Protein AF-A0A835SV64-F1 (afdb_monomer)

Nearest PDB structures (foldseek):
  4yae-assembly1_B  TM=8.494E-01  e=4.631E-11  Sphingobium sp. SYK-6
  6jhb-assembly1_B-2  TM=8.430E-01  e=1.443E-09  Microcystis aeruginosa FACHB-905 = DIANCHI905
  6jh7-assembly1_A-2  TM=8.145E-01  e=1.972E-09  Microcystis aeruginosa FACHB-905 = DIANCHI905
  6jh7-assembly1_B-2  TM=8.197E-01  e=3.462E-09  Microcystis aeruginosa FACHB-905 = DIANCHI905
  6jha-assembly1_B-2  TM=8.134E-01  e=9.414E-09  Microcystis aeruginosa FACHB-905 = DIANCHI905

Secondary structure (DSSP, 8-state):
-PPPPPPPP--PPP----------------HHHHHHHHTTS-HHHHHHTT-TTSSS-GGGGS-HHHHTTS----HHHHPPP-TT-EEEEETTTSHHHHHHHHHHHHTT-EEEEEESSHHHHHHHHHHHHHH-TT-EEEEEE--TT-HHHHHHHHHHHHHTT----EEEE-------SS--B-TTSSBHHHIIIIIHHHHHHHHHHHHHHHT-S-EEEE---GGGGGPPP-GGGGSSS---

Structure (mmCIF, N/CA/C/O backbone):
data_AF-A0A835SV64-F1
#
_entry.id   AF-A0A835SV64-F1
#
loop_
_atom_site.group_PDB
_atom_site.id
_atom_site.type_symbol
_atom_site.label_atom_id
_atom_site.label_alt_id
_atom_site.label_comp_id
_atom_site.label_asym_id
_atom_site.label_entity_id
_atom_site.label_seq_id
_atom_site.pdbx_PDB_ins_code
_atom_site.Cartn_x
_atom_site.Cartn_y
_atom_site.Cartn_z
_atom_site.occupancy
_atom_site.B_iso_or_equiv
_atom_site.auth_seq_id
_atom_site.auth_comp_id
_atom_site.auth_asym_id
_atom_site.auth_atom_id
_atom_site.pdbx_PDB_model_num
ATOM 1 N N . MET A 1 1 ? -18.916 -1.683 43.799 1.00 39.47 1 MET A N 1
ATOM 2 C CA . MET A 1 1 ? -18.301 -2.731 44.640 1.00 39.47 1 MET A CA 1
ATOM 3 C C . MET A 1 1 ? -18.174 -3.983 43.787 1.00 39.47 1 MET A C 1
ATOM 5 O O . MET A 1 1 ? -19.158 -4.682 43.604 1.00 39.47 1 MET A O 1
ATOM 9 N N . ALA A 1 2 ? -17.018 -4.177 43.150 1.00 32.06 2 ALA A N 1
ATOM 10 C CA . ALA A 1 2 ? -16.771 -5.312 42.264 1.00 32.06 2 ALA A CA 1
ATOM 11 C C . ALA A 1 2 ? -16.182 -6.465 43.088 1.00 32.06 2 ALA A C 1
ATOM 13 O O . ALA A 1 2 ? -15.122 -6.314 43.692 1.00 32.06 2 ALA A O 1
ATOM 14 N N . SER A 1 3 ? -16.914 -7.577 43.158 1.00 32.41 3 SER A N 1
ATOM 15 C CA . SER A 1 3 ? -16.498 -8.814 43.818 1.00 32.41 3 SER A CA 1
ATOM 16 C C . SER A 1 3 ? -15.629 -9.622 42.853 1.00 32.41 3 SER A C 1
ATOM 18 O O . SER A 1 3 ? -16.056 -9.934 41.743 1.00 32.41 3 SER A O 1
ATOM 20 N N . ALA A 1 4 ? -14.391 -9.900 43.262 1.00 34.12 4 ALA A N 1
ATOM 21 C CA . ALA A 1 4 ? -13.442 -10.725 42.531 1.00 34.12 4 ALA A CA 1
ATOM 22 C C . ALA A 1 4 ? -13.714 -12.207 42.829 1.00 34.12 4 ALA A C 1
ATOM 24 O O . ALA A 1 4 ? -13.643 -12.635 43.981 1.00 34.12 4 ALA A O 1
ATOM 25 N N . ALA A 1 5 ? -14.021 -12.984 41.791 1.00 36.28 5 ALA A N 1
ATOM 26 C CA . ALA A 1 5 ? -14.169 -14.430 41.883 1.00 36.28 5 ALA A CA 1
ATOM 27 C C . ALA A 1 5 ? -12.790 -15.112 41.916 1.00 36.28 5 ALA A C 1
ATOM 29 O O . ALA A 1 5 ? -11.929 -14.865 41.071 1.00 36.28 5 ALA A O 1
ATOM 30 N N . THR A 1 6 ? -12.593 -15.960 42.921 1.00 40.62 6 THR A N 1
ATOM 31 C CA . THR A 1 6 ? -11.409 -16.794 43.165 1.00 40.62 6 THR A CA 1
ATOM 32 C C . THR A 1 6 ? -11.348 -17.973 42.177 1.00 40.62 6 THR A C 1
ATOM 34 O O . THR A 1 6 ? -12.392 -18.565 41.900 1.00 40.62 6 THR A O 1
ATOM 37 N N . PRO A 1 7 ? -10.169 -18.375 41.663 1.00 35.72 7 PRO A N 1
ATOM 38 C CA . PRO A 1 7 ? -10.042 -19.592 40.859 1.00 35.72 7 PRO A CA 1
ATOM 39 C C . PRO A 1 7 ? -10.070 -20.862 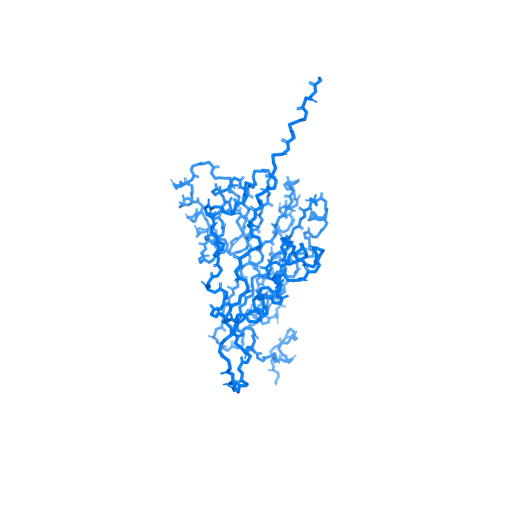41.741 1.00 35.72 7 PRO A C 1
ATOM 41 O O . PRO A 1 7 ? -9.519 -20.840 42.846 1.00 35.72 7 PRO A O 1
ATOM 44 N N . PRO A 1 8 ? -10.689 -21.973 41.291 1.00 36.53 8 PRO A N 1
ATOM 45 C CA . PRO A 1 8 ? -10.748 -23.211 42.060 1.00 36.53 8 PRO A CA 1
ATOM 46 C C . PRO A 1 8 ? -9.475 -24.067 41.951 1.00 36.53 8 PRO A C 1
ATOM 48 O O . PRO A 1 8 ? -8.603 -23.865 41.108 1.00 36.53 8 PRO A O 1
ATOM 51 N N . ALA A 1 9 ? -9.418 -25.020 42.881 1.00 37.56 9 ALA A N 1
ATOM 52 C CA . ALA A 1 9 ? -8.288 -25.810 43.338 1.00 37.56 9 ALA A CA 1
ATOM 53 C C . ALA A 1 9 ? -7.557 -26.665 42.285 1.00 37.56 9 ALA A C 1
ATOM 55 O O . ALA A 1 9 ? -8.137 -27.249 41.373 1.00 37.56 9 ALA A O 1
ATOM 56 N N . SER A 1 10 ? -6.255 -26.794 42.533 1.00 38.09 10 SER A N 1
ATOM 57 C CA . SER A 1 10 ? -5.296 -27.744 41.973 1.00 38.09 10 SER A CA 1
ATOM 58 C C . SER A 1 10 ? -5.829 -29.178 41.859 1.00 38.09 10 SER A C 1
ATOM 60 O O . SER A 1 10 ? -6.214 -29.789 42.858 1.00 38.09 10 SER A O 1
ATOM 62 N N . PHE A 1 11 ? -5.753 -29.744 40.653 1.00 29.31 11 PHE A N 1
ATOM 63 C CA . PHE A 1 11 ? -5.940 -31.172 40.406 1.00 29.31 11 PHE A CA 1
ATOM 64 C C . PHE A 1 11 ? -4.649 -31.920 40.784 1.00 29.31 11 PHE A C 1
ATOM 66 O O . PHE A 1 11 ? -3.646 -31.855 40.075 1.00 29.31 11 PHE A O 1
ATOM 73 N N . ASN A 1 12 ? -4.664 -32.584 41.942 1.00 36.31 12 ASN A N 1
ATOM 74 C CA . ASN A 1 12 ? -3.615 -33.497 42.402 1.00 36.31 12 ASN A CA 1
ATOM 75 C C . ASN A 1 12 ? -3.718 -34.829 41.645 1.00 36.31 12 ASN A C 1
ATOM 77 O O . ASN A 1 12 ? -4.754 -35.489 41.714 1.00 36.31 12 ASN A O 1
ATOM 81 N N . LEU A 1 13 ? -2.637 -35.264 40.992 1.00 31.47 13 LEU A N 1
ATOM 82 C CA . LEU A 1 13 ? -2.480 -36.654 40.553 1.00 31.47 13 LEU A CA 1
ATOM 83 C C . LEU A 1 13 ? -1.693 -37.442 41.619 1.00 31.47 13 LEU A C 1
ATOM 85 O O . LEU A 1 13 ? -0.704 -36.923 42.142 1.00 31.47 13 LEU A O 1
ATOM 89 N N . PRO A 1 14 ? -2.111 -38.672 41.967 1.00 31.11 14 PRO A N 1
ATOM 90 C CA . PRO A 1 14 ? -1.478 -39.460 43.017 1.00 31.11 14 PRO A CA 1
ATOM 91 C C . PRO A 1 14 ? -0.081 -39.942 42.605 1.00 31.11 14 PRO A C 1
ATOM 93 O O . PRO A 1 14 ? 0.120 -40.532 41.543 1.00 31.11 14 PRO A O 1
ATOM 96 N N . ALA A 1 15 ? 0.889 -39.715 43.490 1.00 39.19 15 ALA A N 1
ATOM 97 C CA . ALA A 1 15 ? 2.232 -40.264 43.404 1.00 39.19 15 ALA A CA 1
ATOM 98 C C . ALA A 1 15 ? 2.220 -41.747 43.797 1.00 39.19 15 ALA A C 1
ATOM 100 O O . ALA A 1 15 ? 2.472 -42.087 44.948 1.00 39.19 15 ALA A O 1
ATOM 101 N N . SER A 1 16 ? 1.920 -42.638 42.854 1.00 39.12 16 SER A N 1
ATOM 102 C CA . SER A 1 16 ? 2.149 -44.076 43.038 1.00 39.12 16 SER A CA 1
ATOM 103 C C . SER A 1 16 ? 2.054 -44.840 41.718 1.00 39.12 16 SER A C 1
ATOM 105 O O . SER A 1 16 ? 1.040 -45.470 41.437 1.00 39.12 16 SER A O 1
ATOM 107 N N . SER A 1 17 ? 3.120 -44.795 40.919 1.00 32.03 17 SER A N 1
ATOM 108 C CA . SER A 1 17 ? 3.517 -45.894 40.019 1.00 32.03 17 SER A CA 1
ATOM 109 C C . SER A 1 17 ? 4.845 -45.549 39.341 1.00 32.03 17 SER A C 1
ATOM 111 O O . SER A 1 17 ? 4.961 -45.505 38.120 1.00 32.03 17 SER A O 1
ATOM 113 N N . LEU A 1 18 ? 5.859 -45.262 40.159 1.00 37.44 18 LEU A N 1
ATOM 114 C CA . LEU A 1 18 ? 7.256 -45.422 39.770 1.00 37.44 18 LEU A CA 1
ATOM 115 C C . LEU A 1 18 ? 7.685 -46.788 40.289 1.00 37.44 18 LEU A C 1
ATOM 117 O O . LEU A 1 18 ? 7.963 -46.905 41.476 1.00 37.44 18 LEU A O 1
ATOM 121 N N . GLN A 1 19 ? 7.676 -47.798 39.422 1.00 36.59 19 GLN A N 1
ATOM 122 C CA . GLN A 1 19 ? 8.587 -48.949 39.450 1.00 36.59 19 GLN A CA 1
ATOM 123 C C . GLN A 1 19 ? 8.155 -49.954 38.381 1.00 36.59 19 GLN A C 1
ATOM 125 O O . GLN A 1 19 ? 7.237 -50.737 38.597 1.00 36.59 19 GLN A O 1
ATOM 130 N N . GLN A 1 20 ? 8.837 -49.919 37.237 1.00 31.20 20 GLN A N 1
ATOM 131 C CA . GLN A 1 20 ? 9.379 -51.102 36.563 1.00 31.20 20 GLN A CA 1
ATOM 132 C C . GLN A 1 20 ? 10.228 -50.634 35.376 1.00 31.20 20 GLN A C 1
ATOM 134 O O . GLN A 1 20 ? 9.729 -50.316 34.302 1.00 31.20 20 GLN A O 1
ATOM 139 N N . GLU A 1 21 ? 11.534 -50.556 35.616 1.00 37.44 21 GLU A N 1
ATOM 140 C CA . GLU A 1 21 ? 12.555 -50.594 34.568 1.00 37.44 21 GLU A CA 1
ATOM 141 C C . GLU A 1 21 ? 12.600 -52.009 33.970 1.00 37.44 21 GLU A C 1
ATOM 143 O O . GLU A 1 21 ? 12.536 -52.987 34.723 1.00 37.44 21 GLU A O 1
ATOM 148 N N . PRO A 1 22 ? 12.871 -52.135 32.663 1.00 32.75 22 PRO A N 1
ATOM 149 C CA . PRO A 1 22 ? 13.822 -53.142 32.240 1.00 32.75 22 PRO A CA 1
ATOM 150 C C . PRO A 1 22 ? 14.991 -52.489 31.499 1.00 32.75 22 PRO A C 1
ATOM 152 O O . PRO A 1 22 ? 14.865 -51.975 30.394 1.00 32.75 22 PRO A O 1
ATOM 155 N N . GLY A 1 23 ? 16.135 -52.553 32.175 1.00 29.70 23 GLY A N 1
ATOM 156 C CA . GLY A 1 23 ? 17.465 -52.838 31.648 1.00 29.70 23 GLY A CA 1
ATOM 157 C C . GLY A 1 23 ? 17.748 -52.618 30.161 1.00 29.70 23 GLY A C 1
ATOM 158 O O . GLY A 1 23 ? 17.338 -53.401 29.314 1.00 29.70 23 GLY A O 1
ATOM 159 N N . GLY A 1 24 ? 18.693 -51.708 29.923 1.00 30.17 24 GLY A N 1
ATOM 160 C CA . GLY A 1 24 ? 19.875 -52.041 29.130 1.00 30.17 24 GLY A CA 1
ATOM 161 C C . GLY A 1 24 ? 19.870 -51.607 27.665 1.00 30.17 24 GLY A C 1
ATOM 162 O O . GLY A 1 24 ? 19.378 -52.314 26.797 1.00 30.17 24 GLY A O 1
ATOM 163 N N . GLY A 1 25 ? 20.626 -50.541 27.388 1.00 30.03 25 GLY A N 1
ATOM 164 C CA . GLY A 1 25 ? 21.493 -50.510 26.209 1.00 30.03 25 GLY A CA 1
ATOM 165 C C . GLY A 1 25 ? 21.139 -49.515 25.101 1.00 30.03 25 GLY A C 1
ATOM 166 O O . GLY A 1 25 ? 20.140 -49.641 24.408 1.00 30.03 25 GLY A O 1
ATOM 167 N N . SER A 1 26 ? 22.111 -48.638 24.844 1.00 31.95 26 SER A N 1
ATOM 168 C CA . SER A 1 26 ? 22.353 -47.865 23.616 1.00 31.95 26 SER A CA 1
ATOM 169 C C . SER A 1 26 ? 21.570 -46.558 23.398 1.00 31.95 26 SER A C 1
ATOM 171 O O . SER A 1 26 ? 20.385 -46.515 23.096 1.00 31.95 26 SER A O 1
ATOM 173 N N . SER A 1 27 ? 22.321 -45.461 23.546 1.00 45.16 27 SER A N 1
ATOM 174 C CA . SER A 1 27 ? 22.325 -44.264 22.692 1.00 45.16 27 SER A CA 1
ATOM 175 C C . SER A 1 27 ? 21.134 -44.071 21.740 1.00 45.16 27 SER A C 1
ATOM 177 O O . SER A 1 27 ? 21.137 -44.563 20.613 1.00 45.16 27 SER A O 1
ATOM 179 N N . GLY A 1 28 ? 20.184 -43.231 22.145 1.00 32.03 28 GLY A N 1
ATOM 180 C CA . GLY A 1 28 ? 19.149 -42.702 21.264 1.00 32.03 28 GLY A CA 1
ATOM 181 C C . GLY A 1 28 ? 18.512 -41.469 21.886 1.00 32.03 28 GLY A C 1
ATOM 182 O O . GLY A 1 28 ? 17.530 -41.578 22.612 1.00 32.03 28 GLY A O 1
ATOM 183 N N . GLY A 1 29 ? 19.083 -40.289 21.629 1.00 37.12 29 GLY A N 1
ATOM 184 C CA . GLY A 1 29 ? 18.464 -39.002 21.948 1.00 37.12 29 GLY A CA 1
ATOM 185 C C . GLY A 1 29 ? 17.191 -38.816 21.121 1.00 37.12 29 GLY A C 1
ATOM 186 O O . GLY A 1 29 ? 17.215 -38.197 20.064 1.00 37.12 29 GLY A O 1
ATOM 187 N N . GLY A 1 30 ? 16.099 -39.432 21.568 1.00 37.06 30 GLY A N 1
ATOM 188 C CA . GLY A 1 30 ? 14.803 -39.403 20.905 1.00 37.06 30 GLY A CA 1
ATOM 189 C C . GLY A 1 30 ? 14.074 -38.077 21.115 1.00 37.06 30 GLY A C 1
ATOM 190 O O . GLY A 1 30 ? 14.201 -37.433 22.155 1.00 37.06 30 GLY A O 1
ATOM 191 N N . LEU A 1 31 ? 13.254 -37.711 20.129 1.00 48.56 31 LEU A N 1
ATOM 192 C CA . LEU A 1 31 ? 12.408 -36.509 20.047 1.00 48.56 31 LEU A CA 1
ATOM 193 C C . LEU A 1 31 ? 11.598 -36.193 21.324 1.00 48.56 31 LEU A C 1
ATOM 195 O O . LEU A 1 31 ? 11.330 -35.025 21.605 1.00 48.56 31 LEU A O 1
ATOM 199 N N . ALA A 1 32 ? 11.262 -37.205 22.129 1.00 43.34 32 ALA A N 1
ATOM 200 C CA . ALA A 1 32 ? 10.608 -37.031 23.426 1.00 43.34 32 ALA A CA 1
ATOM 201 C C . ALA A 1 32 ? 11.470 -36.237 24.428 1.00 43.34 32 ALA A C 1
ATOM 203 O O . ALA A 1 32 ? 10.938 -35.432 25.187 1.00 43.34 32 ALA A O 1
ATOM 204 N N . GLY A 1 33 ? 12.797 -36.398 24.389 1.00 41.19 33 GLY A N 1
ATOM 205 C CA . GLY A 1 33 ? 13.728 -35.669 25.252 1.00 41.19 33 GLY A CA 1
ATOM 206 C C . GLY A 1 33 ? 13.764 -34.171 24.950 1.00 41.19 33 GLY A C 1
ATOM 207 O O . GLY A 1 33 ? 13.747 -33.364 25.873 1.00 41.19 33 GLY A O 1
ATOM 208 N N . LEU A 1 34 ? 13.717 -33.790 23.669 1.00 50.34 34 LEU A N 1
ATOM 209 C CA . LEU A 1 34 ? 13.713 -32.385 23.240 1.00 50.34 34 LEU A CA 1
ATOM 210 C C . LEU A 1 34 ? 12.398 -31.672 23.581 1.00 50.34 34 LEU A C 1
ATOM 212 O O . LEU A 1 34 ? 12.422 -30.543 24.070 1.00 50.34 34 LEU A O 1
ATOM 216 N N . ALA A 1 35 ? 11.255 -32.339 23.391 1.00 46.66 35 ALA A N 1
ATOM 217 C CA . ALA A 1 35 ? 9.954 -31.804 23.797 1.00 46.66 35 ALA A CA 1
ATOM 218 C C . ALA A 1 35 ? 9.874 -31.603 25.323 1.00 46.66 35 ALA A C 1
ATOM 220 O O . ALA A 1 35 ? 9.374 -30.582 25.797 1.00 46.66 35 ALA A O 1
ATOM 221 N N . TYR A 1 36 ? 10.444 -32.535 26.094 1.00 47.78 36 TYR A N 1
ATOM 222 C CA . TYR A 1 36 ? 10.503 -32.454 27.554 1.00 47.78 36 TYR A CA 1
ATOM 223 C C . TYR A 1 36 ? 11.451 -31.349 28.053 1.00 47.78 36 TYR A C 1
ATOM 225 O O . TYR A 1 36 ? 11.188 -30.718 29.077 1.00 47.78 36 TYR A O 1
ATOM 233 N N . SER A 1 37 ? 12.531 -31.059 27.317 1.00 54.88 37 SER A N 1
ATOM 234 C CA . SER A 1 37 ? 13.449 -29.952 27.620 1.00 54.88 37 SER A CA 1
ATOM 235 C C . SER A 1 37 ? 12.823 -28.573 27.396 1.00 54.88 37 SER A C 1
ATOM 237 O O . SER A 1 37 ? 13.081 -27.662 28.180 1.00 54.88 37 SER A O 1
ATOM 239 N N . LEU A 1 38 ? 11.967 -28.414 26.380 1.00 51.72 38 LEU A N 1
ATOM 240 C CA . LEU A 1 38 ? 11.274 -27.146 26.107 1.00 51.72 38 LEU A CA 1
ATOM 241 C C . LEU A 1 38 ? 10.225 -26.807 27.178 1.00 51.72 38 LEU A C 1
ATOM 243 O O . LEU A 1 38 ? 10.075 -25.643 27.545 1.00 51.72 38 LEU A O 1
ATOM 247 N N . LEU A 1 39 ? 9.566 -27.821 27.748 1.00 55.59 39 LEU A N 1
ATOM 248 C CA . LEU A 1 39 ? 8.601 -27.677 28.850 1.00 55.59 39 LEU A CA 1
ATOM 249 C C . LEU A 1 39 ? 9.240 -27.294 30.199 1.00 55.59 39 LEU A C 1
ATOM 251 O O . LEU A 1 39 ? 8.526 -26.926 31.129 1.00 55.59 39 LEU A O 1
ATOM 255 N N . ARG A 1 40 ? 10.573 -27.370 30.323 1.00 49.59 40 ARG A N 1
ATOM 256 C CA . ARG A 1 40 ? 11.331 -26.994 31.532 1.00 49.59 40 ARG A CA 1
ATOM 257 C C . ARG A 1 40 ? 11.928 -25.587 31.488 1.00 49.59 40 ARG A C 1
ATOM 259 O O . ARG A 1 40 ? 12.644 -25.206 32.415 1.00 49.59 40 ARG A O 1
ATOM 266 N N . LEU A 1 41 ? 11.668 -24.816 30.434 1.00 56.41 41 LEU A N 1
ATOM 267 C CA . LEU A 1 41 ? 12.163 -23.448 30.362 1.00 56.41 41 LEU A CA 1
ATOM 268 C C . LEU A 1 41 ? 11.488 -22.572 31.439 1.00 56.41 41 LEU A C 1
ATOM 270 O O . LEU A 1 41 ? 10.284 -22.699 31.668 1.00 56.41 41 LEU A O 1
ATOM 274 N N . PRO A 1 42 ? 12.239 -21.671 32.100 1.00 55.75 42 PRO A N 1
ATOM 275 C CA . PRO A 1 42 ? 11.680 -20.695 33.029 1.00 55.75 42 PRO A CA 1
ATOM 276 C C . PRO A 1 42 ? 10.503 -19.939 32.400 1.00 55.75 42 PRO A C 1
ATOM 278 O O . PRO A 1 42 ? 10.567 -19.570 31.226 1.00 55.75 42 PRO A O 1
ATOM 281 N N . ALA A 1 43 ? 9.457 -19.653 33.181 1.00 49.78 43 ALA A N 1
ATOM 282 C CA . ALA A 1 43 ? 8.206 -19.062 32.687 1.00 49.78 43 ALA A CA 1
ATOM 283 C C . ALA A 1 43 ? 8.400 -17.779 31.844 1.00 49.78 43 ALA A C 1
ATOM 285 O O . ALA A 1 43 ? 7.661 -17.558 30.889 1.00 49.78 43 ALA A O 1
ATOM 286 N N . GLY A 1 44 ? 9.438 -16.979 32.123 1.00 44.72 44 GLY A N 1
ATOM 287 C CA . GLY A 1 44 ? 9.780 -15.788 31.333 1.00 44.72 44 GLY A CA 1
ATOM 288 C C . GLY A 1 44 ? 10.301 -16.076 29.915 1.00 44.72 44 GLY A C 1
ATOM 289 O O . GLY A 1 44 ? 10.085 -15.273 29.012 1.00 44.72 44 GLY A O 1
ATOM 290 N N . ILE A 1 45 ? 10.925 -17.237 29.683 1.00 51.34 45 ILE A N 1
ATOM 291 C CA . ILE A 1 45 ? 11.379 -17.674 28.351 1.00 51.34 45 ILE A CA 1
ATOM 292 C C . ILE A 1 45 ? 10.194 -18.235 27.553 1.00 51.34 45 ILE A C 1
ATOM 294 O O . ILE A 1 45 ? 10.042 -17.910 26.380 1.00 51.34 45 ILE A O 1
ATOM 298 N N . ALA A 1 46 ? 9.295 -18.987 28.198 1.00 48.34 46 ALA A N 1
ATOM 299 C CA . ALA A 1 46 ? 8.040 -19.442 27.590 1.00 48.34 46 ALA A CA 1
ATOM 300 C C . ALA A 1 46 ? 7.130 -18.271 27.164 1.00 48.34 46 ALA A C 1
ATOM 302 O O . ALA A 1 46 ? 6.474 -18.336 26.128 1.00 48.34 46 ALA A O 1
ATOM 303 N N . GLN A 1 47 ? 7.135 -17.169 27.918 1.00 41.88 47 GLN A N 1
ATOM 304 C CA . GLN A 1 47 ? 6.347 -15.976 27.602 1.00 41.88 47 GLN A CA 1
ATOM 305 C C . GLN A 1 47 ? 6.956 -15.143 26.458 1.00 41.88 47 GLN A C 1
ATOM 307 O O . GLN A 1 47 ? 6.222 -14.602 25.634 1.00 41.88 47 GLN A O 1
ATOM 312 N N . ALA A 1 48 ? 8.289 -15.101 26.337 1.00 42.94 48 ALA A N 1
ATOM 313 C CA . ALA A 1 48 ? 8.976 -14.514 25.181 1.00 42.94 48 ALA A CA 1
ATOM 314 C C . ALA A 1 48 ? 8.785 -15.344 23.895 1.00 42.94 48 ALA A C 1
ATOM 316 O O . ALA A 1 48 ? 8.730 -14.782 22.803 1.00 42.94 48 ALA A O 1
ATOM 317 N N . LEU A 1 49 ? 8.611 -16.665 24.027 1.00 46.88 49 LEU A N 1
ATOM 318 C CA . LEU A 1 49 ? 8.298 -17.585 22.925 1.00 46.88 49 LEU A CA 1
ATOM 319 C C . LEU A 1 49 ? 6.889 -17.393 22.337 1.00 46.88 49 LEU A C 1
ATOM 321 O O . LEU A 1 49 ? 6.644 -17.816 21.210 1.00 46.88 49 LEU A O 1
ATOM 325 N N . LEU A 1 50 ? 5.988 -16.744 23.078 1.00 47.50 50 LEU A N 1
ATOM 326 C CA . LEU A 1 50 ? 4.577 -16.548 22.728 1.00 47.50 50 LEU A CA 1
ATOM 327 C C . LEU A 1 50 ? 4.218 -15.073 22.456 1.00 47.50 50 LEU A C 1
ATOM 329 O O . LEU A 1 50 ? 3.048 -14.752 22.255 1.00 47.50 50 LEU A O 1
ATOM 333 N N . SER A 1 51 ? 5.199 -14.160 22.454 1.00 42.50 51 SER A N 1
ATOM 334 C CA . SER A 1 51 ? 4.941 -12.730 22.248 1.00 42.50 51 SER A CA 1
ATOM 335 C C . SER A 1 51 ? 4.679 -12.405 20.762 1.00 42.50 51 SER A C 1
ATOM 337 O O . SER A 1 51 ? 5.533 -12.709 19.925 1.00 42.50 51 SER A O 1
ATOM 339 N N . PRO A 1 52 ? 3.566 -11.735 20.389 1.00 44.72 52 PRO A N 1
ATOM 340 C CA . PRO A 1 52 ? 3.149 -11.517 18.989 1.00 44.72 52 PRO A CA 1
ATOM 341 C C . PRO A 1 52 ? 3.954 -10.455 18.206 1.00 44.72 52 PRO A C 1
ATOM 343 O O . PRO A 1 52 ? 3.446 -9.835 17.266 1.00 44.72 52 PRO A O 1
ATOM 346 N N . GLY A 1 53 ? 5.187 -10.163 18.620 1.00 42.47 53 GLY A N 1
ATOM 347 C CA . GLY A 1 53 ? 5.928 -8.980 18.179 1.00 42.47 53 GLY A CA 1
ATOM 348 C C . GLY A 1 53 ? 6.739 -9.129 16.891 1.00 42.47 53 GLY A C 1
ATOM 349 O O . GLY A 1 53 ? 7.065 -8.112 16.287 1.00 42.47 53 GLY A O 1
ATOM 350 N N . SER A 1 54 ? 7.070 -10.350 16.458 1.00 45.00 54 SER A N 1
ATOM 351 C CA . SER A 1 54 ? 8.110 -10.549 15.435 1.00 45.00 54 SER A CA 1
ATOM 352 C C . SER A 1 54 ? 7.770 -11.546 14.328 1.00 45.00 54 SER A C 1
ATOM 354 O O . SER A 1 54 ? 8.696 -12.111 13.771 1.00 45.00 54 SER A O 1
ATOM 356 N N . GLY A 1 55 ? 6.491 -11.778 14.005 1.00 46.06 55 GLY A N 1
ATOM 357 C CA . GLY A 1 55 ? 6.033 -12.463 12.774 1.00 46.06 55 GLY A CA 1
ATOM 358 C C . GLY A 1 55 ? 6.362 -13.961 12.623 1.00 46.06 55 GLY A C 1
ATOM 359 O O . GLY A 1 55 ? 5.509 -14.723 12.200 1.00 46.06 55 GLY A O 1
ATOM 360 N N . GLU A 1 56 ? 7.544 -14.396 13.040 1.00 53.59 56 GLU A N 1
ATOM 361 C CA . GLU A 1 56 ? 8.013 -15.765 13.211 1.00 53.59 56 GLU A CA 1
ATOM 362 C C . GLU A 1 56 ? 9.029 -15.737 14.363 1.00 53.59 56 GLU A C 1
ATOM 364 O O . GLU A 1 56 ? 10.211 -15.495 14.146 1.00 53.59 56 GLU A O 1
ATOM 369 N N . GLY A 1 57 ? 8.593 -15.895 15.616 1.00 56.31 57 GLY A N 1
ATOM 370 C CA . GLY A 1 57 ? 9.517 -15.991 16.756 1.00 56.31 57 GLY A CA 1
ATOM 371 C C . GLY A 1 57 ? 10.444 -17.219 16.663 1.00 56.31 57 GLY A C 1
ATOM 372 O O . GLY A 1 57 ? 10.815 -17.690 15.592 1.00 56.31 57 GLY A O 1
ATOM 373 N N . LEU A 1 58 ? 10.770 -17.849 17.792 1.00 54.44 58 LEU A N 1
ATOM 374 C CA . LEU A 1 58 ? 11.608 -19.063 17.802 1.00 54.44 58 LEU A CA 1
ATOM 375 C C . LEU A 1 58 ? 11.020 -20.248 16.988 1.00 54.44 58 LEU A C 1
ATOM 377 O O . LEU A 1 58 ? 11.727 -21.211 16.697 1.00 54.44 58 LEU A O 1
ATOM 381 N N . LEU A 1 59 ? 9.750 -20.168 16.565 1.00 58.72 59 LEU A N 1
ATOM 382 C CA . LEU A 1 59 ? 9.123 -21.076 15.594 1.00 58.72 59 LEU A CA 1
ATOM 383 C C . LEU A 1 59 ? 9.888 -21.129 14.263 1.00 58.72 59 LEU A C 1
ATOM 385 O O . LEU A 1 59 ? 9.962 -22.188 13.643 1.00 58.72 59 LEU A O 1
ATOM 389 N N . GLY A 1 60 ? 10.530 -20.020 13.882 1.00 55.97 60 GLY A N 1
ATOM 390 C CA . GLY A 1 60 ? 11.442 -19.905 12.745 1.00 55.97 60 GLY A CA 1
ATOM 391 C C . GLY A 1 60 ? 12.710 -20.767 12.848 1.00 55.97 60 GLY A C 1
ATOM 392 O O . GLY A 1 60 ? 13.421 -20.920 11.856 1.00 55.97 60 GLY A O 1
ATOM 393 N N . LEU A 1 61 ? 12.986 -21.377 14.006 1.00 65.00 61 LEU A N 1
ATOM 394 C CA . LEU A 1 61 ? 14.084 -22.335 14.200 1.00 65.00 61 LEU A CA 1
ATOM 395 C C . LEU A 1 61 ? 13.621 -23.796 14.145 1.00 65.00 61 LEU A C 1
ATOM 397 O O . LEU A 1 61 ? 14.449 -24.704 14.091 1.00 65.00 61 LEU A O 1
ATOM 401 N N . LEU A 1 62 ? 12.308 -24.049 14.142 1.00 72.75 62 LEU A N 1
ATOM 402 C CA . LEU A 1 62 ? 11.790 -25.408 14.054 1.00 72.75 62 LEU A CA 1
ATOM 403 C C . LEU A 1 62 ? 11.959 -25.955 12.630 1.00 72.75 62 LEU A C 1
ATOM 405 O O . LEU A 1 62 ? 11.718 -25.212 11.667 1.00 72.75 62 LEU A O 1
ATOM 409 N N . PRO A 1 63 ? 12.305 -27.248 12.475 1.00 77.00 63 PRO A N 1
ATOM 410 C CA . PRO A 1 63 ? 12.240 -27.930 11.188 1.00 77.00 63 PRO A CA 1
ATOM 411 C C . PRO A 1 63 ? 10.853 -27.766 10.554 1.00 77.00 63 PRO A C 1
ATOM 413 O O . PRO A 1 63 ? 9.843 -27.812 11.257 1.00 77.00 63 PRO A O 1
ATOM 416 N N . GLY A 1 64 ? 10.784 -27.597 9.229 1.00 62.25 64 GLY A N 1
ATOM 417 C CA . GLY A 1 64 ? 9.527 -27.288 8.528 1.00 62.25 64 GLY A CA 1
ATOM 418 C C . GLY A 1 64 ? 8.391 -28.281 8.803 1.00 62.25 64 GLY A C 1
ATOM 419 O O . GLY A 1 64 ? 7.243 -27.874 8.955 1.00 62.25 64 GLY A O 1
ATOM 420 N N . TRP A 1 65 ? 8.717 -29.565 8.977 1.00 72.81 65 TRP A N 1
ATOM 421 C CA . TRP A 1 65 ? 7.743 -30.599 9.337 1.00 72.81 65 TRP A CA 1
ATOM 422 C C . TRP A 1 65 ? 7.156 -30.412 10.746 1.00 72.81 65 TRP A C 1
ATOM 424 O O . TRP A 1 65 ? 5.998 -30.736 10.969 1.00 72.81 65 TRP A O 1
ATOM 434 N N . VAL A 1 66 ? 7.910 -29.840 11.692 1.00 67.38 66 VAL A N 1
ATOM 435 C CA . VAL A 1 66 ? 7.415 -29.529 13.045 1.00 67.38 66 VAL A CA 1
ATOM 436 C C . VAL A 1 66 ? 6.476 -28.325 13.006 1.00 67.38 66 VAL A C 1
ATOM 438 O O . VAL A 1 66 ? 5.462 -28.320 13.698 1.00 67.38 66 VAL A O 1
ATOM 441 N N . ARG A 1 67 ? 6.759 -27.320 12.165 1.00 66.38 67 ARG A N 1
ATOM 442 C CA . ARG A 1 67 ? 5.866 -26.158 12.001 1.00 66.38 67 ARG A CA 1
ATOM 443 C C . ARG A 1 67 ? 4.504 -26.552 11.441 1.00 66.38 67 ARG A C 1
ATOM 445 O O . ARG A 1 67 ? 3.504 -25.987 11.859 1.00 66.38 67 ARG A O 1
ATOM 452 N N . GLN A 1 68 ? 4.465 -27.538 10.545 1.00 64.50 68 GLN A N 1
ATOM 453 C CA . GLN A 1 68 ? 3.222 -28.067 9.971 1.00 64.50 68 GLN A CA 1
ATOM 454 C C . GLN A 1 68 ? 2.336 -28.800 10.991 1.00 64.50 68 GLN A C 1
ATOM 456 O O . GLN A 1 68 ? 1.150 -28.980 10.735 1.00 64.50 68 GLN A O 1
ATOM 461 N N . LEU A 1 69 ? 2.893 -29.219 12.131 1.00 70.06 69 LEU A N 1
ATOM 462 C CA . LEU A 1 69 ? 2.154 -29.880 13.211 1.00 70.06 69 LEU A CA 1
ATOM 463 C C . LEU A 1 69 ? 1.601 -28.894 14.251 1.00 70.06 69 LEU A C 1
ATOM 465 O O . LEU A 1 69 ? 0.795 -29.288 15.094 1.00 70.06 69 LEU A O 1
ATOM 469 N N . LEU A 1 70 ? 2.032 -27.630 14.223 1.00 71.62 70 LEU A N 1
ATOM 470 C CA . LEU A 1 70 ? 1.477 -26.597 15.092 1.00 71.62 70 LEU A CA 1
ATOM 471 C C . LEU A 1 70 ? 0.114 -26.146 14.552 1.00 71.62 70 LEU A C 1
ATOM 473 O O . LEU A 1 70 ? -0.073 -26.130 13.334 1.00 71.62 70 LEU A O 1
ATOM 477 N N . PRO A 1 71 ? -0.834 -25.747 15.423 1.00 69.62 71 PRO A N 1
ATOM 478 C CA . PRO A 1 71 ? -2.060 -25.109 14.969 1.00 69.62 71 PRO A CA 1
ATOM 479 C C . PRO A 1 71 ? -1.670 -23.886 14.140 1.00 69.62 71 PRO A C 1
ATOM 481 O O . PRO A 1 71 ? -1.094 -22.933 14.666 1.00 69.62 71 PRO A O 1
ATOM 484 N N . GLY A 1 72 ? -1.916 -23.951 12.832 1.00 72.12 72 GLY A N 1
ATOM 485 C CA . GLY A 1 72 ? -1.632 -22.845 11.933 1.00 72.12 72 GLY A CA 1
ATOM 486 C C . GLY A 1 72 ? -2.440 -21.611 12.321 1.00 72.12 72 GLY A C 1
ATOM 487 O O . GLY A 1 72 ? -3.479 -21.711 12.985 1.00 72.12 72 GLY A O 1
ATOM 488 N N . TRP A 1 73 ? -1.950 -20.453 11.887 1.00 81.50 73 TRP A N 1
ATOM 489 C CA . TRP A 1 73 ? -2.741 -19.233 11.924 1.00 81.50 73 TRP A CA 1
ATOM 490 C C . TRP A 1 73 ? -3.932 -19.387 10.977 1.00 81.50 73 TRP A C 1
ATOM 492 O O . TRP A 1 73 ? -3.754 -19.682 9.793 1.00 81.50 73 TRP A O 1
ATOM 502 N N . ASP A 1 74 ? -5.132 -19.212 11.515 1.00 81.81 74 ASP A N 1
ATOM 503 C CA . ASP A 1 74 ? -6.383 -19.252 10.771 1.00 81.81 74 ASP A CA 1
ATOM 504 C C . ASP A 1 74 ? -6.952 -17.827 10.690 1.00 81.81 74 ASP A C 1
ATOM 506 O O . ASP A 1 74 ? -7.288 -17.254 11.730 1.00 81.81 74 ASP A O 1
ATOM 510 N N . PRO A 1 75 ? -7.087 -17.234 9.490 1.00 82.38 75 PRO A N 1
ATOM 511 C CA . PRO A 1 75 ? -7.605 -15.878 9.335 1.00 82.38 75 PRO A CA 1
ATOM 512 C C . PRO A 1 75 ? -9.010 -15.683 9.916 1.00 82.38 75 PRO A C 1
ATOM 514 O O . PRO A 1 75 ? -9.349 -14.563 10.288 1.00 82.38 75 PRO A O 1
ATOM 517 N N . ASP A 1 76 ? -9.823 -16.736 10.003 1.00 82.81 76 ASP A N 1
ATOM 518 C CA . ASP A 1 76 ? -11.198 -16.638 10.495 1.00 82.81 76 ASP A CA 1
ATOM 519 C C . ASP A 1 76 ? -11.281 -16.742 12.024 1.00 82.81 76 ASP A C 1
ATOM 521 O O . ASP A 1 76 ? -12.248 -16.265 12.621 1.00 82.81 76 ASP A O 1
ATOM 525 N N . ARG A 1 77 ? -10.261 -17.327 12.662 1.00 84.81 77 ARG A N 1
ATOM 526 C CA . ARG A 1 77 ? -10.166 -17.475 14.122 1.00 84.81 77 ARG A CA 1
ATOM 527 C C . ARG A 1 77 ? -9.265 -16.424 14.766 1.00 84.81 77 ARG A C 1
ATOM 529 O O . ARG A 1 77 ? -9.572 -15.937 15.850 1.00 84.81 77 ARG A O 1
ATOM 536 N N . ASP A 1 78 ? -8.142 -16.118 14.124 1.00 86.12 78 ASP A N 1
ATOM 537 C CA . ASP A 1 78 ? -6.997 -15.452 14.749 1.00 86.12 78 ASP A CA 1
ATOM 538 C C . ASP A 1 78 ? -6.813 -13.997 14.289 1.00 86.12 78 ASP A C 1
ATOM 540 O O . ASP A 1 78 ? -6.022 -13.263 14.888 1.00 86.12 78 ASP A O 1
ATOM 544 N N . MET A 1 79 ? -7.502 -13.556 13.228 1.00 88.75 79 MET A N 1
ATOM 545 C CA . MET A 1 79 ? -7.442 -12.159 12.791 1.00 88.75 79 MET A CA 1
ATOM 546 C C . MET A 1 79 ? -8.250 -11.273 13.757 1.00 88.75 79 MET A C 1
ATOM 548 O O . MET A 1 79 ? -9.440 -11.516 13.954 1.00 88.75 79 MET A O 1
ATOM 552 N N . PRO A 1 80 ? -7.643 -10.240 14.371 1.00 91.25 80 PRO A N 1
ATOM 553 C CA . PRO A 1 80 ? -8.368 -9.337 15.254 1.00 91.25 80 PRO A CA 1
ATOM 554 C C . PRO A 1 80 ? -9.273 -8.385 14.466 1.00 91.25 80 PRO A C 1
ATOM 556 O O . PRO A 1 80 ? -9.031 -8.097 13.292 1.00 91.25 80 PRO A O 1
ATOM 559 N N . ASP A 1 81 ? -10.264 -7.818 15.156 1.00 94.81 81 ASP A N 1
ATOM 560 C CA . ASP A 1 81 ? -11.033 -6.691 14.632 1.00 94.81 81 ASP A CA 1
ATOM 561 C C . ASP A 1 81 ? -10.116 -5.479 14.399 1.00 94.81 81 ASP A C 1
ATOM 563 O O . ASP A 1 81 ? -9.350 -5.062 15.273 1.00 94.81 81 ASP A O 1
ATOM 567 N N . MET A 1 82 ? -10.201 -4.912 13.200 1.00 96.31 82 MET A N 1
ATOM 568 C CA . MET A 1 82 ? -9.398 -3.786 12.731 1.00 96.31 82 MET A CA 1
ATOM 569 C C . MET A 1 82 ? -10.233 -2.507 12.612 1.00 96.31 82 MET A C 1
ATOM 571 O O . MET A 1 82 ? -9.811 -1.555 11.949 1.00 96.31 82 MET A O 1
ATOM 575 N N . PHE A 1 83 ? -11.402 -2.445 13.256 1.00 96.75 83 PHE A N 1
ATOM 576 C CA . PHE A 1 83 ? -12.212 -1.234 13.299 1.00 96.75 83 PHE A CA 1
ATOM 577 C C . PHE A 1 83 ? -11.391 -0.009 13.736 1.00 96.75 83 PHE A C 1
ATOM 579 O O . PHE A 1 83 ? -10.614 -0.033 14.692 1.00 96.75 83 PHE A O 1
ATOM 586 N N . GLY A 1 84 ? -11.545 1.090 12.993 1.00 96.62 84 GLY A N 1
ATOM 587 C CA . GLY A 1 84 ? -10.801 2.332 13.223 1.00 96.62 84 GLY A CA 1
ATOM 588 C C . GLY A 1 84 ? -9.337 2.296 12.766 1.00 96.62 84 GLY A C 1
ATOM 589 O O . GLY A 1 84 ? -8.661 3.324 12.829 1.00 96.62 84 GLY A O 1
ATOM 590 N N . LYS A 1 85 ? -8.834 1.158 12.268 1.00 98.25 85 LYS A N 1
ATOM 591 C CA . LYS A 1 85 ? -7.510 1.073 11.646 1.00 98.25 85 LYS A CA 1
ATOM 592 C C . LYS A 1 85 ? -7.590 1.430 10.168 1.00 98.25 85 LYS A C 1
ATOM 594 O O . LYS A 1 85 ? -8.494 1.018 9.448 1.00 98.25 85 LYS A O 1
ATOM 599 N N . VAL A 1 86 ? -6.590 2.188 9.736 1.00 98.75 86 VAL A N 1
ATOM 600 C CA . VAL A 1 86 ? -6.380 2.594 8.345 1.00 98.75 86 VAL A CA 1
ATOM 601 C C . VAL A 1 86 ? -5.130 1.884 7.859 1.00 98.75 86 VAL A C 1
ATOM 603 O O . VAL A 1 86 ? -4.059 2.041 8.457 1.00 98.75 86 VAL A O 1
ATOM 606 N N . VAL A 1 87 ? -5.289 1.080 6.813 1.00 98.75 87 VAL A N 1
ATOM 607 C CA . VAL A 1 87 ? -4.243 0.214 6.271 1.00 98.75 87 VAL A CA 1
ATOM 608 C C . VAL A 1 87 ? -4.037 0.537 4.802 1.00 98.75 87 VAL A C 1
ATOM 610 O O . VAL A 1 87 ? -4.969 0.425 4.014 1.00 98.75 87 VAL A O 1
ATOM 613 N N . MET A 1 88 ? -2.825 0.926 4.422 1.00 98.81 88 MET A N 1
ATOM 614 C CA . MET A 1 88 ? -2.455 1.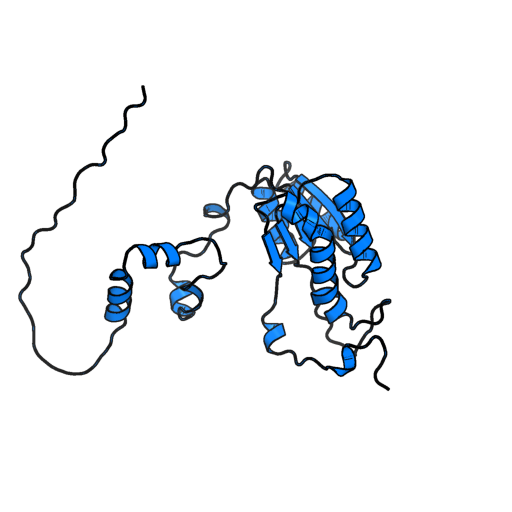140 3.026 1.00 98.81 88 MET A CA 1
ATOM 615 C C . MET A 1 88 ? -1.811 -0.123 2.465 1.00 98.81 88 MET A C 1
ATOM 617 O O . MET A 1 88 ? -0.867 -0.644 3.054 1.00 98.81 88 MET A O 1
ATOM 621 N N . VAL A 1 89 ? -2.305 -0.603 1.324 1.00 98.69 89 VAL A N 1
ATOM 622 C CA . VAL A 1 89 ? -1.791 -1.800 0.646 1.00 98.69 89 VAL A CA 1
ATOM 623 C C . VAL A 1 89 ? -1.389 -1.432 -0.775 1.00 98.69 89 VAL A C 1
ATOM 625 O O . VAL A 1 89 ? -2.227 -0.978 -1.555 1.00 98.69 89 VAL A O 1
ATOM 628 N N . THR A 1 90 ? -0.121 -1.638 -1.133 1.00 97.88 90 THR A N 1
ATOM 629 C CA . THR A 1 90 ? 0.343 -1.471 -2.517 1.00 97.88 90 THR A CA 1
ATOM 630 C C . THR A 1 90 ? 0.123 -2.742 -3.333 1.00 97.88 90 THR A C 1
ATOM 632 O O . THR A 1 90 ? 0.229 -3.855 -2.822 1.00 97.88 90 THR A O 1
ATOM 635 N N . GLY A 1 91 ? -0.244 -2.604 -4.611 1.00 95.38 91 GLY A N 1
ATOM 636 C CA . GLY A 1 91 ? -0.575 -3.758 -5.458 1.00 95.38 91 GLY A CA 1
ATOM 637 C C . GLY A 1 91 ? -1.873 -4.447 -5.020 1.00 95.38 91 GLY A C 1
ATOM 638 O O . GLY A 1 91 ? -2.007 -5.662 -5.130 1.00 95.38 91 GLY A O 1
ATOM 639 N N . ALA A 1 92 ? -2.823 -3.673 -4.488 1.00 96.44 92 ALA A N 1
ATOM 640 C CA . ALA A 1 92 ? -4.030 -4.169 -3.824 1.00 96.44 92 ALA A CA 1
ATOM 641 C C . ALA A 1 92 ? -5.086 -4.797 -4.757 1.00 96.44 92 ALA A C 1
ATOM 643 O O . ALA A 1 92 ? -6.100 -5.306 -4.288 1.00 96.44 92 ALA A O 1
ATOM 644 N N . ASN A 1 93 ? -4.893 -4.750 -6.075 1.00 93.50 93 ASN A N 1
ATOM 645 C CA . ASN A 1 93 ? -5.888 -5.178 -7.063 1.00 93.50 93 ASN A CA 1
ATOM 646 C C . ASN A 1 93 ? -5.742 -6.631 -7.536 1.00 93.50 93 ASN A C 1
ATOM 648 O O . ASN A 1 93 ? -6.590 -7.100 -8.290 1.00 93.50 93 ASN A O 1
ATOM 652 N N . SER A 1 94 ? -4.677 -7.345 -7.161 1.00 91.12 94 SER A N 1
ATOM 653 C CA . SER A 1 94 ? -4.464 -8.728 -7.608 1.00 91.12 94 SER A CA 1
ATOM 654 C C . SER A 1 94 ? -3.629 -9.553 -6.627 1.00 91.12 94 SER A C 1
ATOM 656 O O . SER A 1 94 ? -3.039 -9.015 -5.688 1.00 91.12 94 SER A O 1
ATOM 658 N N . GLY A 1 95 ? -3.600 -10.873 -6.839 1.00 92.56 95 GLY A N 1
ATOM 659 C CA . GLY A 1 95 ? -2.738 -11.803 -6.106 1.00 92.56 95 GLY A CA 1
ATOM 660 C C . GLY A 1 95 ? -2.867 -11.691 -4.585 1.00 92.56 95 GLY A C 1
ATOM 661 O O . GLY A 1 95 ? -3.973 -11.620 -4.044 1.00 92.56 95 GLY A O 1
ATOM 662 N N . ILE A 1 96 ? -1.717 -11.663 -3.906 1.00 92.88 96 ILE A N 1
ATOM 663 C CA . ILE A 1 96 ? -1.626 -11.555 -2.443 1.00 92.88 96 ILE A CA 1
ATOM 664 C C . ILE A 1 96 ? -2.245 -10.237 -1.960 1.00 92.88 96 ILE A C 1
ATOM 666 O O . ILE A 1 96 ? -3.050 -10.250 -1.032 1.00 92.88 96 ILE A O 1
ATOM 670 N N . GLY A 1 97 ? -1.959 -9.117 -2.630 1.00 94.88 97 GLY A N 1
ATOM 671 C CA . GLY A 1 97 ? -2.477 -7.798 -2.252 1.00 94.88 97 GLY A CA 1
ATOM 672 C C . GLY A 1 97 ? -4.004 -7.717 -2.258 1.00 94.88 97 GLY A C 1
ATOM 673 O O . GLY A 1 97 ? -4.591 -7.123 -1.351 1.00 94.88 97 GLY A O 1
ATOM 674 N N . PHE A 1 98 ? -4.659 -8.364 -3.226 1.00 97.12 98 PHE A N 1
ATOM 675 C CA . PHE A 1 98 ? -6.121 -8.462 -3.269 1.00 97.12 98 PHE A CA 1
ATOM 676 C C . PHE A 1 98 ? -6.683 -9.255 -2.087 1.00 97.12 98 PHE A C 1
ATOM 678 O O . PHE A 1 98 ? -7.604 -8.791 -1.416 1.00 97.12 98 PHE A O 1
ATOM 685 N N . GLN A 1 99 ? -6.114 -10.428 -1.796 1.00 96.50 99 GLN A N 1
ATOM 686 C CA . GLN A 1 99 ? -6.586 -11.260 -0.685 1.00 96.50 99 GLN A CA 1
ATOM 687 C C . GLN A 1 99 ? -6.342 -10.592 0.672 1.00 96.50 99 GLN A C 1
ATOM 689 O O . GLN A 1 99 ? -7.227 -10.603 1.525 1.00 96.50 99 GLN A O 1
ATOM 694 N N . VAL A 1 100 ? -5.194 -9.930 0.842 1.00 96.19 100 VAL A N 1
ATOM 695 C CA . VAL A 1 100 ? -4.889 -9.115 2.028 1.00 96.19 100 VAL A CA 1
ATOM 696 C C . VAL A 1 100 ? -5.908 -7.986 2.182 1.00 96.19 100 VAL A C 1
ATOM 698 O O . VAL A 1 100 ? -6.474 -7.818 3.259 1.00 96.19 100 VAL A O 1
ATOM 701 N N . THR A 1 101 ? -6.209 -7.256 1.104 1.00 97.94 101 THR A N 1
ATOM 702 C CA . THR A 1 101 ? -7.223 -6.187 1.106 1.00 97.94 101 THR A CA 1
ATOM 703 C C . THR A 1 101 ? -8.591 -6.725 1.519 1.00 97.94 101 THR A C 1
ATOM 705 O O . THR A 1 101 ? -9.235 -6.158 2.402 1.00 97.94 101 THR A O 1
ATOM 708 N N . ARG A 1 102 ? -9.026 -7.842 0.925 1.00 97.50 102 ARG A N 1
ATOM 709 C CA . ARG A 1 102 ? -10.312 -8.481 1.231 1.00 97.50 102 ARG A CA 1
ATOM 710 C C . ARG A 1 102 ? -10.390 -8.932 2.689 1.00 97.50 102 ARG A C 1
ATOM 712 O O . ARG A 1 102 ? -11.400 -8.683 3.340 1.00 97.50 102 ARG A O 1
ATOM 719 N N . LEU A 1 103 ? -9.333 -9.553 3.215 1.00 96.62 103 LEU A N 1
ATOM 720 C CA . LEU A 1 103 ? -9.297 -10.020 4.600 1.00 96.62 103 LEU A CA 1
ATOM 721 C C . LEU A 1 103 ? -9.301 -8.859 5.604 1.00 96.62 103 LEU A C 1
ATOM 723 O O . LEU A 1 103 ? -10.034 -8.906 6.589 1.00 96.62 103 LEU A O 1
ATOM 727 N N . LEU A 1 104 ? -8.533 -7.799 5.346 1.00 97.69 104 LEU A N 1
ATOM 728 C CA . LEU A 1 104 ? -8.531 -6.592 6.177 1.00 97.69 104 LEU A CA 1
ATOM 729 C C . LEU A 1 104 ? -9.905 -5.910 6.178 1.00 97.69 104 LEU A C 1
ATOM 731 O O . LEU A 1 104 ? -10.408 -5.540 7.237 1.00 97.69 104 LEU A O 1
ATOM 735 N N . ALA A 1 105 ? -10.533 -5.793 5.006 1.00 97.88 105 ALA A N 1
ATOM 736 C CA . ALA A 1 105 ? -11.865 -5.216 4.869 1.00 97.88 105 ALA A CA 1
ATOM 737 C C . ALA A 1 105 ? -12.943 -6.056 5.575 1.00 97.88 105 ALA A C 1
ATOM 739 O O . ALA A 1 105 ? -13.817 -5.490 6.230 1.00 97.88 105 ALA A O 1
ATOM 740 N N . ARG A 1 106 ? -12.859 -7.395 5.498 1.00 97.06 106 ARG A N 1
ATOM 741 C CA . ARG A 1 106 ? -13.736 -8.325 6.241 1.00 97.06 106 ARG A CA 1
ATOM 742 C C . ARG A 1 106 ? -13.643 -8.105 7.753 1.00 97.06 106 ARG A C 1
ATOM 744 O O . ARG A 1 106 ? -14.638 -8.276 8.445 1.00 97.06 106 ARG A O 1
ATOM 751 N N . ASN A 1 107 ? -12.477 -7.687 8.240 1.00 96.88 107 ASN A N 1
ATOM 752 C CA . ASN A 1 107 ? -12.210 -7.391 9.647 1.00 96.88 107 ASN A CA 1
ATOM 753 C C . ASN A 1 107 ? -12.322 -5.887 9.970 1.00 96.88 107 ASN A C 1
ATOM 755 O O . ASN A 1 107 ? -11.627 -5.390 10.844 1.00 96.88 107 ASN A O 1
ATOM 759 N N . ASN A 1 108 ? -13.187 -5.145 9.269 1.00 97.69 108 ASN A N 1
ATOM 760 C CA . ASN A 1 108 ? -13.543 -3.741 9.541 1.00 97.69 108 ASN A CA 1
ATOM 761 C C . ASN A 1 108 ? -12.424 -2.691 9.395 1.00 97.69 108 ASN A C 1
ATOM 763 O O . ASN A 1 108 ? -12.621 -1.534 9.785 1.00 97.69 108 ASN A O 1
ATOM 767 N N . ALA A 1 109 ? -11.277 -3.038 8.804 1.00 98.31 109 ALA A N 1
ATOM 768 C CA . ALA A 1 109 ? -10.269 -2.039 8.466 1.00 98.31 109 ALA A CA 1
ATOM 769 C C . ALA A 1 109 ? -10.786 -1.090 7.374 1.00 98.31 109 ALA A C 1
ATOM 771 O O . ALA A 1 109 ? -11.482 -1.498 6.440 1.00 98.31 109 ALA A O 1
ATOM 772 N N . HIS A 1 110 ?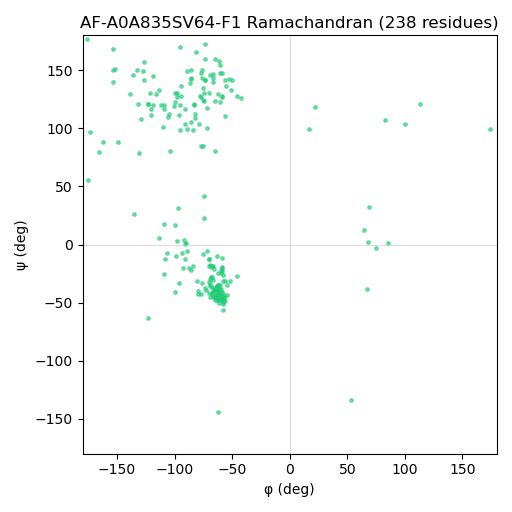 -10.367 0.173 7.433 1.00 98.69 110 HIS A N 1
ATOM 773 C CA . HIS A 1 110 ? -10.385 1.041 6.260 1.00 98.69 110 HIS A CA 1
ATOM 774 C C . HIS A 1 110 ? -9.132 0.758 5.437 1.00 98.69 110 HIS A C 1
ATOM 776 O O . HIS A 1 110 ? -8.017 1.044 5.876 1.00 98.69 110 HIS A O 1
ATOM 782 N N . VAL A 1 111 ? -9.310 0.186 4.249 1.00 98.75 111 VAL A N 1
ATOM 783 C CA . VAL A 1 111 ? -8.193 -0.158 3.370 1.00 98.75 111 VAL A CA 1
ATOM 784 C C . VAL A 1 111 ? -8.012 0.900 2.284 1.00 98.75 111 VAL A C 1
ATOM 786 O O . VAL A 1 111 ? -8.923 1.179 1.504 1.00 98.75 111 VAL A O 1
ATOM 789 N N . VAL A 1 112 ? -6.817 1.481 2.223 1.00 98.81 112 VAL A N 1
ATOM 790 C CA . VAL A 1 112 ? -6.358 2.340 1.132 1.00 98.81 112 VAL A CA 1
ATOM 791 C C . VAL A 1 112 ? -5.652 1.455 0.110 1.00 98.81 112 VAL A C 1
ATOM 793 O O . VAL A 1 112 ? -4.530 0.993 0.320 1.00 98.81 112 VAL A O 1
ATOM 796 N N . MET A 1 113 ? -6.345 1.181 -0.986 1.00 98.56 113 MET A N 1
ATOM 797 C CA . MET A 1 113 ? -5.887 0.366 -2.100 1.00 98.56 113 MET A CA 1
ATOM 798 C C . MET A 1 113 ? -5.022 1.218 -3.025 1.00 98.56 113 MET A C 1
ATOM 800 O O . MET A 1 113 ? -5.539 2.073 -3.741 1.00 98.56 113 MET A O 1
ATOM 804 N N . VAL A 1 114 ? -3.713 0.973 -3.034 1.00 98.38 114 VAL A N 1
ATOM 805 C CA . VAL A 1 114 ? -2.791 1.619 -3.971 1.00 98.38 114 VAL A CA 1
ATOM 806 C C . VAL A 1 114 ? -2.590 0.710 -5.177 1.00 98.38 114 VAL A C 1
ATOM 808 O O . VAL A 1 114 ? -2.139 -0.435 -5.049 1.00 98.38 114 VAL A O 1
ATOM 811 N N . VAL A 1 115 ? -2.935 1.218 -6.358 1.00 97.12 115 VAL A N 1
ATOM 812 C CA . VAL A 1 115 ? -2.915 0.464 -7.619 1.00 97.12 115 VAL A CA 1
ATOM 813 C C . VAL A 1 115 ? -2.233 1.263 -8.724 1.00 97.12 115 VAL A C 1
ATOM 815 O O . VAL A 1 115 ? -2.304 2.487 -8.750 1.00 97.12 115 VAL A O 1
ATOM 818 N N . ARG A 1 116 ? -1.607 0.574 -9.681 1.00 94.50 116 ARG A N 1
ATOM 819 C CA . ARG A 1 116 ? -1.047 1.231 -10.875 1.00 94.50 116 ARG A CA 1
ATOM 820 C C . ARG A 1 116 ? -2.119 1.536 -11.925 1.00 94.50 116 ARG A C 1
ATOM 822 O O . ARG A 1 116 ? -2.130 2.601 -12.533 1.00 94.50 116 ARG A O 1
ATOM 829 N N . ASP A 1 117 ? -3.007 0.569 -12.127 1.00 95.69 117 ASP A N 1
ATOM 830 C CA . ASP A 1 117 ? -4.098 0.587 -13.101 1.00 95.69 117 ASP A CA 1
ATOM 831 C C . ASP A 1 117 ? -5.412 0.817 -12.347 1.00 95.69 117 ASP A C 1
ATOM 833 O O . ASP A 1 117 ? -5.851 -0.038 -11.568 1.00 95.69 117 ASP A O 1
ATOM 837 N N . GLU A 1 118 ? -5.983 2.006 -12.527 1.00 95.38 118 GLU A N 1
ATOM 838 C CA . GLU A 1 118 ? -7.150 2.459 -11.775 1.00 95.38 118 GLU A CA 1
ATOM 839 C C . GLU A 1 118 ? -8.408 1.645 -12.115 1.00 95.38 118 GLU A C 1
ATOM 841 O O . GLU A 1 118 ? -9.177 1.317 -11.214 1.00 95.38 118 GLU A O 1
ATOM 846 N N . ASP A 1 119 ? -8.587 1.229 -13.375 1.00 97.44 119 ASP A N 1
ATOM 847 C CA . ASP A 1 119 ? -9.728 0.410 -13.804 1.00 97.44 119 ASP A CA 1
ATOM 848 C C . ASP A 1 119 ? -9.710 -0.963 -13.135 1.00 97.44 119 ASP A C 1
ATOM 850 O O . ASP A 1 119 ? -10.714 -1.415 -12.575 1.00 97.44 119 ASP A O 1
ATOM 854 N N . LYS A 1 120 ? -8.542 -1.617 -13.111 1.00 96.56 120 LYS A N 1
ATOM 855 C CA . LYS A 1 120 ? -8.375 -2.879 -12.374 1.00 96.56 120 LYS A CA 1
ATOM 856 C C . LYS A 1 120 ? -8.584 -2.687 -10.877 1.00 96.56 120 LYS A C 1
ATOM 858 O O . LYS A 1 120 ? -9.117 -3.577 -10.219 1.00 96.56 120 LYS A O 1
ATOM 863 N N . GLY A 1 121 ? -8.164 -1.546 -10.336 1.00 97.38 121 GLY A N 1
ATOM 864 C CA . GLY A 1 121 ? -8.403 -1.179 -8.944 1.00 97.38 121 GLY A CA 1
ATOM 865 C C . GLY A 1 121 ? -9.881 -1.016 -8.605 1.00 97.38 121 GLY A C 1
ATOM 866 O O . GLY A 1 121 ? -10.343 -1.599 -7.625 1.00 97.38 121 GLY A O 1
ATOM 867 N N . ARG A 1 122 ? -10.635 -0.284 -9.435 1.00 98.31 122 ARG A N 1
ATOM 868 C CA . ARG A 1 122 ? -12.088 -0.117 -9.296 1.00 98.31 122 ARG A CA 1
ATOM 869 C C . ARG A 1 122 ? -12.800 -1.460 -9.333 1.00 98.31 122 ARG A C 1
ATOM 871 O O . ARG A 1 122 ? -13.542 -1.765 -8.403 1.00 98.31 122 ARG A O 1
ATOM 878 N N . LYS A 1 123 ? -12.485 -2.297 -10.325 1.00 98.38 123 LYS A N 1
ATOM 879 C CA . LYS A 1 123 ? -13.046 -3.648 -10.438 1.00 98.38 123 LYS A CA 1
ATOM 880 C C . LYS A 1 123 ? -12.770 -4.492 -9.189 1.00 98.38 123 LYS A C 1
ATOM 882 O O . LYS A 1 123 ? -13.683 -5.104 -8.648 1.00 98.38 123 LYS A O 1
ATOM 887 N N . ALA A 1 124 ? -11.534 -4.485 -8.689 1.00 97.94 124 ALA A N 1
ATOM 888 C CA . ALA A 1 124 ? -11.181 -5.204 -7.466 1.00 97.94 124 ALA A CA 1
ATOM 889 C C . ALA A 1 124 ? -11.961 -4.692 -6.239 1.00 97.94 124 ALA A C 1
ATOM 891 O O . ALA A 1 124 ? -12.435 -5.486 -5.429 1.00 97.94 124 ALA A O 1
ATOM 892 N N . ALA A 1 125 ? -12.126 -3.374 -6.102 1.00 98.38 125 ALA A N 1
ATOM 893 C CA . ALA A 1 125 ? -12.907 -2.788 -5.016 1.00 98.38 125 ALA A CA 1
ATOM 894 C C . ALA A 1 125 ? -14.403 -3.142 -5.115 1.00 98.38 125 ALA A C 1
ATOM 896 O O . ALA A 1 125 ? -15.040 -3.390 -4.092 1.00 98.38 125 ALA A O 1
ATOM 897 N N . GLU A 1 126 ? -14.967 -3.184 -6.324 1.00 98.25 126 GLU A N 1
ATOM 898 C CA . GLU A 1 126 ? -16.341 -3.636 -6.580 1.00 98.25 126 GLU A CA 1
ATOM 899 C C . GLU A 1 126 ? -16.528 -5.116 -6.239 1.00 98.25 126 GLU A C 1
ATOM 901 O O . GLU A 1 126 ? -17.482 -5.461 -5.543 1.00 98.25 126 GLU A O 1
ATOM 906 N N . ASP A 1 127 ? -15.595 -5.976 -6.653 1.00 97.94 127 ASP A N 1
ATOM 907 C CA . ASP A 1 127 ? -15.613 -7.403 -6.325 1.00 97.94 127 ASP A CA 1
ATOM 908 C C . ASP A 1 127 ? -15.599 -7.631 -4.806 1.00 97.94 127 ASP A C 1
ATOM 910 O O . ASP A 1 127 ? -16.366 -8.450 -4.301 1.00 97.94 127 ASP A O 1
ATOM 914 N N . ILE A 1 128 ? -14.788 -6.869 -4.063 1.00 98.12 128 ILE A N 1
ATOM 915 C CA . ILE A 1 128 ? -14.766 -6.934 -2.596 1.00 98.12 128 ILE A CA 1
ATOM 916 C C . ILE A 1 128 ? -16.086 -6.427 -2.007 1.00 98.12 128 ILE A C 1
ATOM 918 O O . ILE A 1 128 ? -16.632 -7.072 -1.118 1.00 98.12 128 ILE A O 1
ATOM 922 N N . ARG A 1 129 ? -16.623 -5.297 -2.486 1.00 98.19 129 ARG A N 1
ATOM 923 C CA . ARG A 1 129 ? -17.878 -4.726 -1.960 1.00 98.19 129 ARG A CA 1
ATOM 924 C C . ARG A 1 129 ? -19.106 -5.579 -2.265 1.00 98.19 129 ARG A C 1
ATOM 926 O O . ARG A 1 129 ? -20.055 -5.544 -1.490 1.00 98.19 129 ARG A O 1
ATOM 933 N N . ARG A 1 130 ? -19.094 -6.354 -3.352 1.00 97.81 130 ARG A N 1
ATOM 934 C CA . ARG A 1 130 ? -20.152 -7.326 -3.655 1.00 97.81 130 ARG A CA 1
ATOM 935 C C . ARG A 1 130 ? -20.260 -8.386 -2.556 1.00 97.81 130 ARG A C 1
ATOM 937 O O . ARG A 1 130 ? -21.367 -8.705 -2.139 1.00 97.81 130 ARG A O 1
ATOM 944 N N . ASP A 1 131 ? -19.122 -8.887 -2.080 1.00 95.50 131 ASP A N 1
ATOM 945 C CA . ASP A 1 131 ? -19.066 -9.868 -0.990 1.00 95.50 131 ASP A CA 1
ATOM 946 C C . ASP A 1 131 ? -19.210 -9.208 0.394 1.00 95.50 131 ASP A C 1
ATOM 948 O O . ASP A 1 131 ? -19.722 -9.817 1.331 1.00 95.50 131 ASP A O 1
ATOM 952 N N . LEU A 1 132 ? -18.731 -7.967 0.534 1.00 97.06 132 LEU A N 1
ATOM 953 C CA . LEU A 1 132 ? -18.632 -7.216 1.787 1.00 97.06 132 LEU A CA 1
ATOM 954 C C . LEU A 1 132 ? -19.213 -5.796 1.615 1.00 97.06 132 LEU A C 1
ATOM 956 O O . LEU A 1 132 ? -18.450 -4.831 1.505 1.00 97.06 132 LEU A O 1
ATOM 960 N N . PRO A 1 133 ? -20.548 -5.615 1.638 1.00 96.31 133 PRO A N 1
ATOM 961 C CA . PRO A 1 133 ? -21.183 -4.318 1.363 1.00 96.31 133 PRO A CA 1
ATOM 962 C C . PRO A 1 133 ? -20.756 -3.174 2.296 1.00 96.31 133 PRO A C 1
ATOM 964 O O . PRO A 1 133 ? -20.858 -2.003 1.940 1.00 96.31 133 PRO A O 1
ATOM 967 N N . HIS A 1 134 ? -20.256 -3.501 3.491 1.00 93.94 134 HIS A N 1
ATOM 968 C CA . HIS A 1 134 ? -19.786 -2.535 4.488 1.00 93.94 134 HIS A CA 1
ATOM 969 C C . HIS A 1 134 ? -18.288 -2.199 4.374 1.00 93.94 134 HIS A C 1
ATOM 971 O O . HIS A 1 134 ? -17.780 -1.404 5.168 1.00 93.94 134 HIS A O 1
ATOM 977 N N . ALA A 1 135 ? -17.570 -2.790 3.412 1.00 97.38 135 ALA A N 1
ATOM 978 C CA . ALA A 1 135 ? -16.135 -2.595 3.246 1.00 97.38 135 ALA A CA 1
ATOM 979 C C . ALA A 1 135 ? -15.784 -1.122 2.973 1.00 97.38 135 ALA A C 1
ATOM 981 O O . ALA A 1 135 ? -16.217 -0.515 1.986 1.00 97.38 135 ALA A O 1
ATOM 982 N N . ARG A 1 136 ? -14.930 -0.556 3.832 1.00 98.25 136 ARG A N 1
ATOM 983 C CA . ARG A 1 136 ? -14.399 0.804 3.686 1.00 98.25 136 ARG A CA 1
ATOM 984 C C . ARG A 1 136 ? -13.125 0.759 2.858 1.00 98.25 136 ARG A C 1
ATOM 986 O O . ARG A 1 136 ? -12.059 0.434 3.373 1.00 98.25 136 ARG A O 1
ATOM 993 N N . LEU A 1 137 ? -13.250 1.079 1.576 1.00 98.44 137 LEU A N 1
ATOM 994 C CA . LEU A 1 137 ? -12.142 1.055 0.621 1.00 98.44 137 LEU A CA 1
ATOM 995 C C . LEU A 1 137 ? -11.953 2.439 -0.004 1.00 98.44 137 LEU A C 1
ATOM 997 O O . LEU A 1 137 ? -12.919 3.012 -0.514 1.00 98.44 137 LEU A O 1
ATOM 1001 N N . THR A 1 138 ? -10.719 2.936 -0.007 1.00 98.31 138 THR A N 1
ATOM 1002 C CA . THR A 1 138 ? -10.291 4.121 -0.770 1.00 98.31 138 THR A CA 1
ATOM 1003 C C . THR A 1 138 ? -9.305 3.672 -1.832 1.00 98.31 138 THR A C 1
ATOM 1005 O O . THR A 1 138 ? -8.386 2.926 -1.517 1.00 98.31 138 THR A O 1
ATOM 1008 N N . LEU A 1 139 ? -9.480 4.117 -3.072 1.00 98.25 139 LEU A N 1
ATOM 1009 C CA . LEU A 1 139 ? -8.559 3.811 -4.162 1.00 98.25 139 LEU A CA 1
ATOM 1010 C C . LEU A 1 139 ? -7.627 5.003 -4.383 1.00 98.25 139 LEU A C 1
ATOM 1012 O O . LEU A 1 139 ? -8.119 6.119 -4.501 1.00 98.25 139 LEU A O 1
ATOM 1016 N N . LEU A 1 140 ? -6.317 4.760 -4.445 1.00 98.31 140 LEU A N 1
ATOM 1017 C CA . LEU A 1 140 ? -5.309 5.742 -4.849 1.00 98.31 140 LEU A CA 1
ATOM 1018 C C . LEU A 1 140 ? -4.454 5.159 -5.975 1.00 98.31 140 LEU A C 1
ATOM 1020 O O . LEU A 1 140 ? -4.111 3.971 -5.960 1.00 98.31 140 LEU A O 1
ATOM 1024 N N . GLN A 1 141 ? -4.095 5.992 -6.948 1.00 97.75 141 GLN A N 1
ATOM 1025 C CA . GLN A 1 141 ? -3.290 5.564 -8.086 1.00 97.75 141 GLN A CA 1
ATOM 1026 C C . GLN A 1 141 ? -1.813 5.907 -7.877 1.00 97.75 141 GLN A C 1
ATOM 1028 O O . GLN A 1 141 ? -1.465 7.050 -7.590 1.00 97.75 141 GLN A O 1
ATOM 1033 N N . ALA A 1 142 ? -0.927 4.931 -8.079 1.00 96.69 142 ALA A N 1
ATOM 1034 C CA . ALA A 1 142 ? 0.509 5.178 -8.116 1.00 96.69 142 ALA A CA 1
ATOM 1035 C C . ALA A 1 142 ? 1.265 4.146 -8.952 1.00 96.69 142 ALA A C 1
ATOM 1037 O O . ALA A 1 142 ? 1.017 2.942 -8.855 1.00 96.69 142 ALA A O 1
ATOM 1038 N N . ASP A 1 143 ? 2.251 4.622 -9.709 1.00 94.81 143 ASP A N 1
ATOM 1039 C CA . ASP A 1 143 ? 3.305 3.783 -10.266 1.00 94.81 143 ASP A CA 1
ATOM 1040 C C . ASP A 1 143 ? 4.538 3.820 -9.354 1.00 94.81 143 ASP A C 1
ATOM 1042 O O . ASP A 1 143 ? 5.201 4.850 -9.238 1.00 94.81 143 ASP A O 1
ATOM 1046 N N . LEU A 1 144 ? 4.852 2.701 -8.693 1.00 92.69 144 LEU A N 1
ATOM 1047 C CA . LEU A 1 144 ? 6.002 2.629 -7.784 1.00 92.69 144 LEU A CA 1
ATOM 1048 C C . LEU A 1 144 ? 7.352 2.670 -8.510 1.00 92.69 144 LEU A C 1
ATOM 1050 O O . LEU A 1 144 ? 8.367 2.903 -7.863 1.00 92.69 144 LEU A O 1
ATOM 1054 N N . ALA A 1 145 ? 7.366 2.501 -9.835 1.00 89.12 145 ALA A N 1
ATOM 1055 C CA . ALA A 1 145 ? 8.559 2.674 -10.656 1.00 89.12 145 ALA A CA 1
ATOM 1056 C C . ALA A 1 145 ? 8.940 4.156 -10.877 1.00 89.12 145 ALA A C 1
ATOM 1058 O O . ALA A 1 145 ? 10.008 4.427 -11.425 1.00 89.12 145 ALA A O 1
ATOM 1059 N N . SER A 1 146 ? 8.082 5.106 -10.469 1.00 92.31 146 SER A N 1
ATOM 1060 C CA . SER A 1 146 ? 8.305 6.551 -10.592 1.00 92.31 146 SER A CA 1
ATOM 1061 C C . SER A 1 146 ? 8.288 7.241 -9.228 1.00 92.31 146 SER A C 1
ATOM 1063 O O . SER A 1 146 ? 7.243 7.334 -8.576 1.00 92.31 146 SER A O 1
ATOM 1065 N N . LEU A 1 147 ? 9.413 7.831 -8.817 1.00 91.38 147 LEU A N 1
ATOM 1066 C CA . LEU A 1 147 ? 9.512 8.543 -7.536 1.00 91.38 147 LEU A CA 1
ATOM 1067 C C . LEU A 1 147 ? 8.574 9.756 -7.485 1.00 91.38 147 LEU A C 1
ATOM 1069 O O . LEU A 1 147 ? 7.962 10.031 -6.452 1.00 91.38 147 LEU A O 1
ATOM 1073 N N . ALA A 1 148 ? 8.382 10.444 -8.613 1.00 94.94 148 ALA A N 1
ATOM 1074 C CA . ALA A 1 148 ? 7.406 11.525 -8.715 1.00 94.94 148 ALA A CA 1
ATOM 1075 C C . ALA A 1 148 ? 5.971 11.026 -8.471 1.00 94.94 148 ALA A C 1
ATOM 1077 O O . ALA A 1 148 ? 5.188 11.706 -7.805 1.00 94.94 148 ALA A O 1
ATOM 1078 N N . SER A 1 149 ? 5.619 9.836 -8.975 1.00 97.06 149 SER A N 1
ATOM 1079 C CA . SER A 1 149 ? 4.315 9.223 -8.699 1.00 97.06 149 SER A CA 1
ATOM 1080 C C . SER A 1 149 ? 4.165 8.822 -7.234 1.00 97.06 149 SER A C 1
ATOM 1082 O O . SER A 1 149 ? 3.107 9.062 -6.655 1.00 97.06 149 SER A O 1
ATOM 1084 N N . VAL A 1 150 ? 5.207 8.253 -6.625 1.00 97.69 150 VAL A N 1
ATOM 1085 C CA . VAL A 1 150 ? 5.220 7.889 -5.200 1.00 97.69 150 VAL A CA 1
ATOM 1086 C C . VAL A 1 150 ? 5.052 9.122 -4.313 1.00 97.69 150 VAL A C 1
ATOM 1088 O O . VAL A 1 150 ? 4.283 9.094 -3.352 1.00 97.69 150 VAL A O 1
ATOM 1091 N N . LYS A 1 151 ? 5.707 10.235 -4.661 1.00 98.12 151 LYS A N 1
ATOM 1092 C CA . LYS A 1 151 ? 5.543 11.495 -3.935 1.00 98.12 151 LYS A CA 1
ATOM 1093 C C . LYS A 1 151 ? 4.107 12.016 -4.018 1.00 98.12 151 LYS A C 1
ATOM 1095 O O . LYS A 1 151 ? 3.546 12.369 -2.985 1.00 98.12 151 LYS A O 1
ATOM 1100 N N . ARG A 1 152 ? 3.497 12.023 -5.212 1.00 98.44 152 ARG A N 1
ATOM 1101 C CA . ARG A 1 152 ? 2.094 12.448 -5.381 1.00 98.44 152 ARG A CA 1
ATOM 1102 C C . ARG A 1 152 ? 1.135 11.603 -4.546 1.00 98.44 152 ARG A C 1
ATOM 1104 O O . ARG A 1 152 ? 0.288 12.170 -3.871 1.00 98.44 152 ARG A O 1
ATOM 1111 N N . LEU A 1 153 ? 1.318 10.281 -4.540 1.00 98.50 153 LEU A N 1
ATOM 1112 C CA . LEU A 1 153 ? 0.542 9.368 -3.698 1.00 98.50 153 LEU A CA 1
ATOM 1113 C C . LEU A 1 153 ? 0.635 9.745 -2.213 1.00 98.50 153 LEU A C 1
ATOM 1115 O O . LEU A 1 153 ? -0.380 9.795 -1.518 1.00 98.50 153 LEU A O 1
ATOM 1119 N N . ALA A 1 154 ? 1.853 9.981 -1.718 1.00 98.62 154 ALA A N 1
ATOM 1120 C CA . ALA A 1 154 ? 2.062 10.343 -0.323 1.00 98.62 154 ALA A CA 1
ATOM 1121 C C . ALA A 1 154 ? 1.409 11.692 0.006 1.00 98.62 154 ALA A C 1
ATOM 1123 O O . ALA A 1 154 ? 0.699 11.786 1.004 1.00 98.62 154 ALA A O 1
ATOM 1124 N N . ASP A 1 155 ? 1.598 12.707 -0.843 1.00 98.50 155 ASP A N 1
ATOM 1125 C CA . ASP A 1 155 ? 0.985 14.028 -0.676 1.00 98.50 155 ASP A CA 1
ATOM 1126 C C . ASP A 1 155 ? -0.555 13.926 -0.657 1.00 98.50 155 ASP A C 1
ATOM 1128 O O . ASP A 1 155 ? -1.200 14.475 0.238 1.00 98.50 155 ASP A O 1
ATOM 1132 N N . GLU A 1 156 ? -1.143 13.171 -1.592 1.00 98.31 156 GLU A N 1
ATOM 1133 C CA . GLU A 1 156 ? -2.590 12.943 -1.693 1.00 98.31 156 GLU A CA 1
ATOM 1134 C C . GLU A 1 156 ? -3.145 12.256 -0.441 1.00 98.31 156 GLU A C 1
ATOM 1136 O O . GLU A 1 156 ? -4.119 12.724 0.152 1.00 98.31 156 GLU A O 1
ATOM 1141 N N . PHE A 1 157 ? -2.492 11.191 0.031 1.00 98.62 157 PHE A N 1
ATOM 1142 C CA . PHE A 1 157 ? -2.900 10.518 1.261 1.00 98.62 157 PHE A CA 1
ATOM 1143 C C . PHE A 1 157 ? -2.756 11.432 2.487 1.00 98.62 157 PHE A C 1
ATOM 1145 O O . PHE A 1 157 ? -3.660 11.505 3.325 1.00 98.62 157 PHE A O 1
ATOM 1152 N N . LEU A 1 158 ? -1.641 12.155 2.609 1.00 98.44 158 LEU A N 1
ATOM 1153 C CA . LEU A 1 158 ? -1.388 13.052 3.736 1.00 98.44 158 LEU A CA 1
ATOM 1154 C C . LEU A 1 158 ? -2.414 14.187 3.811 1.00 98.44 158 LEU A C 1
ATOM 1156 O O . LEU A 1 158 ? -2.834 14.519 4.928 1.00 98.44 158 LEU A O 1
ATOM 1160 N N . ALA A 1 159 ? -2.849 14.711 2.659 1.00 97.94 159 ALA A N 1
ATOM 1161 C CA . ALA A 1 159 ? -3.865 15.755 2.536 1.00 97.94 159 ALA A CA 1
ATOM 1162 C C . ALA A 1 159 ? -5.240 15.335 3.080 1.00 97.94 159 ALA A C 1
ATOM 1164 O O . ALA A 1 159 ? -6.003 16.189 3.525 1.00 97.94 159 ALA A O 1
ATOM 1165 N N . THR A 1 160 ? -5.541 14.032 3.134 1.00 96.88 160 THR A N 1
ATOM 1166 C CA . THR A 1 160 ? -6.788 13.536 3.745 1.00 96.88 160 THR A CA 1
ATOM 1167 C C . THR A 1 160 ? -6.849 13.753 5.260 1.00 96.88 160 THR A C 1
ATOM 1169 O O . THR A 1 160 ? -7.916 13.631 5.854 1.00 96.88 160 THR A O 1
ATOM 1172 N N . GLY A 1 161 ? -5.706 13.988 5.917 1.00 96.69 161 GLY A N 1
ATOM 1173 C CA . GLY A 1 161 ? -5.608 14.033 7.381 1.00 96.69 161 GLY A CA 1
ATOM 1174 C C . GLY A 1 161 ? -5.828 12.683 8.082 1.00 96.69 161 GLY A C 1
ATOM 1175 O O . GLY A 1 161 ? -5.764 12.624 9.307 1.00 96.69 161 GLY A O 1
ATOM 1176 N N . SER A 1 162 ? -6.042 11.593 7.335 1.00 97.44 162 SER A N 1
ATOM 1177 C CA . SER A 1 162 ? -6.312 10.264 7.897 1.00 97.44 162 SER A CA 1
ATOM 1178 C C . SER A 1 162 ? -5.096 9.694 8.641 1.00 97.44 162 SER A C 1
ATOM 1180 O O . SER A 1 162 ? -3.961 9.871 8.181 1.00 97.44 162 SER A O 1
ATOM 1182 N N . PRO A 1 163 ? -5.281 8.966 9.757 1.00 98.31 163 PRO A N 1
ATOM 1183 C CA . PRO A 1 163 ? -4.186 8.226 10.378 1.00 98.31 163 PRO A CA 1
ATOM 1184 C C . PRO A 1 163 ? -3.693 7.116 9.438 1.00 98.31 163 PRO A C 1
ATOM 1186 O O . PRO A 1 163 ? -4.422 6.677 8.552 1.00 98.31 163 PRO A O 1
ATOM 1189 N N . LEU A 1 164 ? -2.474 6.624 9.650 1.00 98.69 164 LEU A N 1
ATOM 1190 C CA . LEU A 1 164 ? -1.939 5.457 8.949 1.00 98.69 164 LEU A CA 1
ATOM 1191 C C . LEU A 1 164 ? -1.378 4.471 9.962 1.00 98.69 164 LEU A C 1
ATOM 1193 O O . LEU A 1 164 ? -0.336 4.711 10.559 1.00 98.69 164 LEU A O 1
ATOM 1197 N N . HIS A 1 165 ? -2.076 3.358 10.150 1.00 98.62 165 HIS A N 1
ATOM 1198 C CA . HIS A 1 165 ? -1.724 2.382 11.175 1.00 98.62 165 HIS A CA 1
ATOM 1199 C C . HIS A 1 165 ? -0.877 1.243 10.616 1.00 98.62 165 HIS A C 1
ATOM 1201 O O . HIS A 1 165 ? -0.027 0.700 11.318 1.00 98.62 165 HIS A O 1
ATOM 1207 N N . VAL A 1 166 ? -1.103 0.860 9.359 1.00 98.50 166 VAL A N 1
ATOM 1208 C CA . VAL A 1 166 ? -0.323 -0.192 8.707 1.00 98.50 166 VAL A CA 1
ATOM 1209 C C . VAL A 1 166 ? -0.022 0.211 7.270 1.00 98.50 166 VAL A C 1
ATOM 1211 O O . VAL A 1 166 ? -0.931 0.579 6.529 1.00 98.50 166 VAL A O 1
ATOM 1214 N N . LEU A 1 167 ? 1.246 0.119 6.877 1.00 98.69 167 LEU A N 1
ATOM 1215 C CA . LEU A 1 167 ? 1.684 0.198 5.485 1.00 98.69 167 LEU A CA 1
ATOM 1216 C C . LEU A 1 167 ? 2.154 -1.188 5.041 1.00 98.69 167 LEU A C 1
ATOM 1218 O O . LEU A 1 167 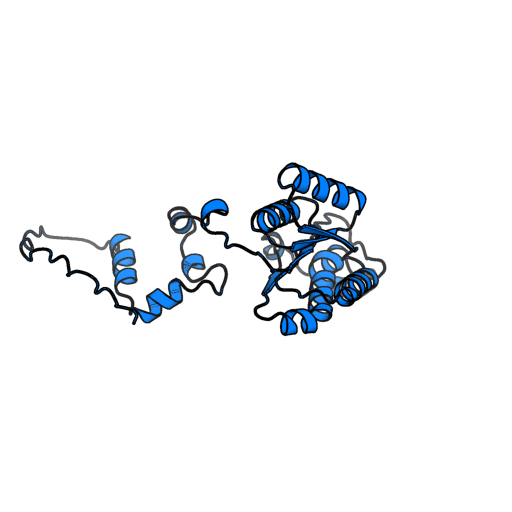? 3.079 -1.738 5.633 1.00 98.69 167 LEU A O 1
ATOM 1222 N N . ILE A 1 168 ? 1.522 -1.744 4.013 1.00 98.19 168 ILE A N 1
ATOM 1223 C CA . ILE A 1 168 ? 1.890 -3.024 3.409 1.00 98.19 168 ILE A CA 1
ATOM 1224 C C . ILE A 1 168 ? 2.472 -2.748 2.023 1.00 98.19 168 ILE A C 1
ATOM 1226 O O . ILE A 1 168 ? 1.745 -2.528 1.050 1.00 98.19 168 ILE A O 1
ATOM 1230 N N . ASN A 1 169 ? 3.799 -2.778 1.951 1.00 97.75 169 ASN A N 1
ATOM 1231 C CA . ASN A 1 169 ? 4.567 -2.724 0.718 1.00 97.75 169 ASN A CA 1
ATOM 1232 C C . ASN A 1 169 ? 4.517 -4.106 0.049 1.00 97.75 169 ASN A C 1
ATOM 1234 O O . ASN A 1 169 ? 5.377 -4.951 0.285 1.00 97.75 169 ASN A O 1
ATOM 1238 N N . ASN A 1 170 ? 3.454 -4.347 -0.721 1.00 95.56 170 ASN A N 1
ATOM 1239 C CA . ASN A 1 170 ? 3.173 -5.624 -1.385 1.00 95.56 170 ASN A CA 1
ATOM 1240 C C . ASN A 1 170 ? 3.358 -5.579 -2.910 1.00 95.56 170 ASN A C 1
ATOM 1242 O O . ASN A 1 170 ? 3.579 -6.616 -3.530 1.00 95.56 170 ASN A O 1
ATOM 1246 N N . ALA A 1 171 ? 3.237 -4.408 -3.535 1.00 87.00 171 ALA A N 1
ATOM 1247 C CA . ALA A 1 171 ? 3.471 -4.282 -4.965 1.00 87.00 171 ALA A CA 1
ATOM 1248 C C . ALA A 1 171 ? 4.892 -4.734 -5.308 1.00 87.00 171 ALA A C 1
ATOM 1250 O O . ALA A 1 171 ? 5.865 -4.239 -4.746 1.00 87.00 171 ALA A O 1
ATOM 1251 N N . GLY A 1 172 ? 4.980 -5.639 -6.274 1.00 81.81 172 GLY A N 1
ATOM 1252 C CA . GLY A 1 172 ? 6.235 -6.102 -6.824 1.00 81.81 172 GLY A CA 1
ATOM 1253 C C . GLY A 1 172 ? 6.035 -6.574 -8.253 1.00 81.81 172 GLY A C 1
ATOM 1254 O O . GLY A 1 172 ? 4.953 -7.032 -8.633 1.00 81.81 172 GLY A O 1
ATOM 1255 N N . VAL A 1 173 ? 7.083 -6.443 -9.052 1.00 78.75 173 VAL A N 1
ATOM 1256 C CA . VAL A 1 173 ? 7.159 -7.013 -10.393 1.00 78.75 173 VAL A CA 1
ATOM 1257 C C . VAL A 1 173 ? 8.314 -7.995 -10.451 1.00 78.7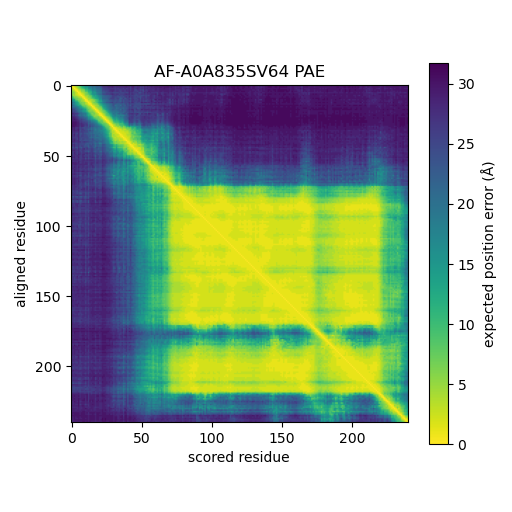5 173 VAL A C 1
ATOM 1259 O O . VAL A 1 173 ? 9.357 -7.803 -9.829 1.00 78.75 173 VAL A O 1
ATOM 1262 N N . LEU A 1 174 ? 8.118 -9.055 -11.223 1.00 68.94 174 LEU A N 1
ATOM 1263 C CA . LEU A 1 174 ? 9.212 -9.846 -11.753 1.00 68.94 174 LEU A CA 1
ATOM 1264 C C . LEU A 1 174 ? 9.307 -9.461 -13.226 1.00 68.94 174 LEU A C 1
ATOM 1266 O O . LEU A 1 174 ? 8.372 -9.732 -13.980 1.00 68.94 174 LEU A O 1
ATOM 1270 N N . ALA A 1 175 ? 10.388 -8.794 -13.622 1.00 63.84 175 ALA A N 1
ATOM 1271 C CA . ALA A 1 175 ? 10.646 -8.440 -15.013 1.00 63.84 175 ALA A CA 1
ATOM 1272 C C . ALA A 1 175 ? 11.723 -9.380 -15.590 1.00 63.84 175 ALA A C 1
ATOM 1274 O O . ALA A 1 175 ? 12.894 -9.013 -15.631 1.00 63.84 175 ALA A O 1
ATOM 1275 N N . PRO A 1 176 ? 11.375 -10.618 -16.005 1.00 55.16 176 PRO A N 1
ATOM 1276 C CA . PRO A 1 176 ? 12.320 -11.490 -16.689 1.00 55.16 176 PRO A CA 1
ATOM 1277 C C . PRO A 1 176 ? 12.548 -10.941 -18.105 1.00 55.16 176 PRO A C 1
ATOM 1279 O O . PRO A 1 176 ? 11.716 -11.115 -18.993 1.00 55.16 176 PRO A O 1
ATOM 1282 N N . GLY A 1 177 ? 13.651 -10.228 -18.311 1.00 60.03 177 GLY A N 1
ATOM 1283 C CA . GLY A 1 177 ? 13.978 -9.594 -19.586 1.00 60.03 177 GLY A CA 1
ATOM 1284 C C . GLY A 1 177 ? 15.349 -8.915 -19.564 1.00 60.03 177 GLY A C 1
ATOM 1285 O O . GLY A 1 177 ? 16.016 -8.932 -18.529 1.00 60.03 177 GLY A O 1
ATOM 1286 N N . PRO A 1 178 ? 15.802 -8.346 -20.697 1.00 63.91 178 PRO A N 1
ATOM 1287 C CA . PRO A 1 178 ? 17.000 -7.511 -20.711 1.00 63.91 178 PRO A CA 1
ATOM 1288 C C . PRO A 1 178 ? 16.813 -6.300 -19.788 1.00 63.91 178 PRO A C 1
ATOM 1290 O O . PRO A 1 178 ? 15.682 -5.871 -19.554 1.00 63.91 178 PRO A O 1
ATOM 1293 N N . PHE A 1 179 ? 17.923 -5.749 -19.289 1.00 71.94 179 PHE A N 1
ATOM 1294 C CA . PHE A 1 179 ? 17.927 -4.549 -18.450 1.00 71.94 179 PHE A CA 1
ATOM 1295 C C . PHE A 1 179 ? 17.019 -3.459 -19.040 1.00 71.94 179 PHE A C 1
ATOM 1297 O O . PHE A 1 179 ? 17.148 -3.092 -20.210 1.00 71.94 179 PHE A O 1
ATOM 1304 N N . ALA A 1 180 ? 16.111 -2.941 -18.216 1.00 69.81 180 ALA A N 1
ATOM 1305 C CA . ALA A 1 180 ? 15.206 -1.863 -18.579 1.00 69.81 180 ALA A CA 1
ATOM 1306 C C . ALA A 1 180 ? 15.230 -0.795 -17.487 1.00 69.81 180 ALA A C 1
ATOM 1308 O O . ALA A 1 180 ? 14.906 -1.078 -16.330 1.00 69.81 180 ALA A O 1
ATOM 1309 N N . ALA A 1 181 ? 15.589 0.430 -17.867 1.00 77.44 181 ALA A N 1
ATOM 1310 C CA . ALA A 1 181 ? 15.557 1.578 -16.974 1.00 77.44 181 ALA A CA 1
ATOM 1311 C C . ALA A 1 181 ? 14.162 2.225 -16.953 1.00 77.44 181 ALA A C 1
ATOM 1313 O O . ALA A 1 181 ? 13.487 2.314 -17.981 1.00 77.44 181 ALA A O 1
ATOM 1314 N N . THR A 1 182 ? 13.738 2.707 -15.789 1.00 77.44 182 THR A N 1
ATOM 1315 C CA . THR A 1 182 ? 12.561 3.564 -15.642 1.00 77.44 182 THR A CA 1
ATOM 1316 C C . THR A 1 182 ? 12.855 4.970 -16.163 1.00 77.44 182 THR A C 1
ATOM 1318 O O . THR A 1 182 ? 14.000 5.318 -16.454 1.00 77.44 182 THR A O 1
ATOM 1321 N N . GLY A 1 183 ? 11.828 5.824 -16.238 1.00 74.94 183 GLY A N 1
ATOM 1322 C CA . GLY A 1 183 ? 12.013 7.242 -16.576 1.00 74.94 183 GLY A CA 1
ATOM 1323 C C . GLY A 1 183 ? 12.945 7.995 -15.613 1.00 74.94 183 GLY A C 1
ATOM 1324 O O . GLY A 1 183 ? 13.517 9.008 -16.001 1.00 74.94 183 GLY A O 1
ATOM 1325 N N . ASP A 1 184 ? 13.139 7.468 -14.399 1.00 74.56 184 ASP A N 1
ATOM 1326 C CA . ASP A 1 184 ? 14.055 8.005 -13.386 1.00 74.56 184 ASP A CA 1
ATOM 1327 C C . ASP A 1 184 ? 15.478 7.406 -13.496 1.00 74.56 184 ASP A C 1
ATOM 1329 O O . ASP A 1 184 ? 16.358 7.732 -12.703 1.00 74.56 184 ASP A O 1
ATOM 1333 N N . GLY A 1 185 ? 15.722 6.527 -14.476 1.00 77.50 185 GLY A N 1
ATOM 1334 C CA . GLY A 1 185 ? 17.028 5.927 -14.762 1.00 77.50 185 GLY A CA 1
ATOM 1335 C C . GLY A 1 185 ? 17.370 4.677 -13.947 1.00 77.50 185 GLY A C 1
ATOM 1336 O O . GLY A 1 185 ? 18.446 4.122 -14.132 1.00 77.50 185 GLY A O 1
ATOM 1337 N N . PHE A 1 186 ? 16.484 4.203 -13.070 1.00 79.06 186 PHE A N 1
ATOM 1338 C CA . PHE A 1 186 ? 16.714 2.995 -12.269 1.00 79.06 186 PHE A CA 1
ATOM 1339 C C . PHE A 1 186 ? 16.302 1.732 -13.013 1.00 79.06 186 PHE A C 1
ATOM 1341 O O . PHE A 1 186 ? 15.336 1.759 -13.766 1.00 79.06 186 PHE A O 1
ATOM 1348 N N . GLU A 1 187 ? 16.953 0.602 -12.748 1.00 82.75 187 GLU A N 1
ATOM 1349 C CA . GLU A 1 187 ? 16.442 -0.693 -13.205 1.00 82.75 187 GLU A CA 1
ATOM 1350 C C . GLU A 1 187 ? 15.002 -0.911 -12.698 1.00 82.75 187 GLU A C 1
ATOM 1352 O O . GLU A 1 187 ? 14.669 -0.602 -11.553 1.00 82.75 187 GLU A O 1
ATOM 1357 N N . THR A 1 188 ? 14.124 -1.401 -13.572 1.00 80.31 188 THR A N 1
ATOM 1358 C CA . THR A 1 188 ? 12.669 -1.458 -13.350 1.00 80.31 188 THR A CA 1
ATOM 1359 C C . THR A 1 188 ? 12.271 -2.263 -12.109 1.00 80.31 188 THR A C 1
ATOM 1361 O O . THR A 1 188 ? 11.366 -1.858 -11.366 1.00 80.31 188 THR A O 1
ATOM 1364 N N . THR A 1 189 ? 12.936 -3.391 -11.866 1.00 82.38 189 THR A N 1
ATOM 1365 C CA . THR A 1 189 ? 12.697 -4.252 -10.704 1.00 82.38 189 THR A CA 1
ATOM 1366 C C . THR A 1 189 ? 13.155 -3.564 -9.419 1.00 82.38 189 THR A C 1
ATOM 1368 O O . THR A 1 189 ? 12.390 -3.520 -8.457 1.00 82.38 189 THR A O 1
ATOM 1371 N N . LEU A 1 190 ? 14.344 -2.952 -9.401 1.00 83.81 190 LEU A N 1
ATOM 1372 C CA . LEU A 1 190 ? 14.847 -2.165 -8.269 1.00 83.81 190 LEU A CA 1
ATOM 1373 C C . LEU A 1 190 ? 13.960 -0.954 -7.972 1.00 83.81 190 LEU A C 1
ATOM 1375 O O . LEU A 1 190 ? 13.634 -0.693 -6.813 1.00 83.81 190 LEU A O 1
ATOM 1379 N N . ALA A 1 191 ? 13.526 -0.237 -9.007 1.00 84.06 191 ALA A N 1
ATOM 1380 C CA . ALA A 1 191 ? 12.623 0.897 -8.871 1.00 84.06 191 ALA A CA 1
ATOM 1381 C C . ALA A 1 191 ? 11.317 0.485 -8.183 1.00 84.06 191 ALA A C 1
ATOM 1383 O O . ALA A 1 191 ? 10.927 1.083 -7.183 1.00 84.06 191 ALA A O 1
ATOM 1384 N N . THR A 1 192 ? 10.683 -0.580 -8.676 1.00 83.94 192 THR A N 1
ATOM 1385 C CA . THR A 1 192 ? 9.358 -1.006 -8.209 1.00 83.94 192 THR A CA 1
ATOM 1386 C C . THR A 1 192 ? 9.404 -1.731 -6.866 1.00 83.94 192 THR A C 1
ATOM 1388 O O . THR A 1 192 ? 8.550 -1.485 -6.017 1.00 83.94 192 THR A O 1
ATOM 1391 N N . ASN A 1 193 ? 10.373 -2.628 -6.667 1.00 87.81 193 ASN A N 1
ATOM 1392 C CA . ASN A 1 193 ? 10.388 -3.544 -5.524 1.00 87.81 193 ASN A CA 1
ATOM 1393 C C . ASN A 1 193 ? 11.180 -2.986 -4.335 1.00 87.81 193 ASN A C 1
ATOM 1395 O O . ASN A 1 193 ? 10.977 -3.435 -3.211 1.00 87.81 193 ASN A O 1
ATOM 1399 N N . TYR A 1 194 ? 12.073 -2.015 -4.562 1.00 89.31 194 TYR A N 1
ATOM 1400 C CA . TYR A 1 194 ? 12.940 -1.474 -3.516 1.00 89.31 194 TYR A CA 1
ATOM 1401 C C . TYR A 1 194 ? 12.794 0.041 -3.347 1.00 89.31 194 TYR A C 1
ATOM 1403 O O . TYR A 1 194 ? 12.337 0.496 -2.295 1.00 89.31 194 TYR A O 1
ATOM 1411 N N . TYR A 1 195 ? 13.137 0.838 -4.365 1.00 90.69 195 TYR A N 1
ATOM 1412 C CA . TYR A 1 195 ? 13.188 2.297 -4.222 1.00 90.69 195 TYR A CA 1
ATOM 1413 C C . TYR A 1 195 ? 11.812 2.918 -3.976 1.00 90.69 195 TYR A C 1
ATOM 1415 O O . TYR A 1 195 ? 11.676 3.736 -3.067 1.00 90.69 195 TYR A O 1
ATOM 1423 N N . GLY A 1 196 ? 10.786 2.511 -4.725 1.00 92.81 196 GLY A N 1
ATOM 1424 C CA . GLY A 1 196 ? 9.416 2.992 -4.548 1.00 92.81 196 GLY A CA 1
ATOM 1425 C C . GLY A 1 196 ? 8.871 2.727 -3.137 1.00 92.81 196 GLY A C 1
ATOM 1426 O O . GLY A 1 196 ? 8.500 3.683 -2.451 1.00 92.81 196 GLY A O 1
ATOM 1427 N N . PRO A 1 197 ? 8.861 1.468 -2.656 1.00 94.75 197 PRO A N 1
ATOM 1428 C CA . PRO A 1 197 ? 8.445 1.119 -1.297 1.00 94.75 197 PRO A CA 1
ATOM 1429 C C . PRO A 1 197 ? 9.237 1.825 -0.191 1.00 94.75 197 PRO A C 1
ATOM 1431 O O . PRO A 1 197 ? 8.647 2.324 0.775 1.00 94.75 197 PRO A O 1
ATOM 1434 N N . LEU A 1 198 ? 10.566 1.910 -0.330 1.00 96.00 198 LEU A N 1
ATOM 1435 C CA . LEU A 1 198 ? 11.421 2.627 0.618 1.00 96.00 198 LEU A CA 1
ATOM 1436 C C . LEU A 1 198 ? 11.044 4.108 0.668 1.00 96.00 198 LEU A C 1
ATOM 1438 O O . LEU A 1 198 ? 10.809 4.656 1.745 1.00 96.00 198 LEU A O 1
ATOM 1442 N N . TYR A 1 199 ? 10.948 4.749 -0.495 1.00 97.31 199 TYR A N 1
ATOM 1443 C CA . TYR A 1 199 ? 10.648 6.169 -0.590 1.00 97.31 199 TYR A CA 1
ATOM 1444 C C . TYR A 1 199 ? 9.253 6.495 -0.048 1.00 97.31 199 TYR A C 1
ATOM 1446 O O . TYR A 1 199 ? 9.113 7.420 0.752 1.00 97.31 199 TYR A O 1
ATOM 1454 N N . LEU A 1 200 ? 8.242 5.686 -0.381 1.00 98.31 200 LEU A N 1
ATOM 1455 C CA . LEU A 1 200 ? 6.891 5.815 0.169 1.00 98.31 200 LEU A CA 1
ATOM 1456 C C . LEU A 1 200 ? 6.898 5.732 1.700 1.00 98.31 200 LEU A C 1
ATOM 1458 O O . LEU A 1 200 ? 6.282 6.556 2.376 1.00 98.31 200 LEU A O 1
ATOM 1462 N N . THR A 1 201 ? 7.629 4.758 2.246 1.00 98.31 201 THR A N 1
ATOM 1463 C CA . THR A 1 201 ? 7.754 4.569 3.694 1.00 98.31 201 THR A CA 1
ATOM 1464 C C . THR A 1 201 ? 8.382 5.792 4.357 1.00 98.31 201 THR A C 1
ATOM 1466 O O . THR A 1 201 ? 7.865 6.262 5.367 1.00 98.31 201 THR A O 1
ATOM 1469 N N . LEU A 1 202 ? 9.454 6.346 3.781 1.00 98.31 202 LEU A N 1
ATOM 1470 C CA . LEU A 1 202 ? 10.120 7.543 4.305 1.00 98.31 202 LEU A CA 1
ATOM 1471 C C . LEU A 1 202 ? 9.202 8.772 4.285 1.00 98.31 202 LEU A C 1
ATOM 1473 O O . LEU A 1 202 ? 9.149 9.506 5.270 1.00 98.31 202 LEU A O 1
ATOM 1477 N N . LEU A 1 203 ? 8.442 8.975 3.205 1.00 98.56 203 LEU A N 1
ATOM 1478 C CA . LEU A 1 203 ? 7.494 10.089 3.088 1.00 98.56 203 LEU A CA 1
ATOM 1479 C C . LEU A 1 203 ? 6.344 9.992 4.100 1.00 98.56 203 LEU A C 1
ATOM 1481 O O . LEU A 1 203 ? 5.904 11.003 4.645 1.00 98.56 203 LEU A O 1
ATOM 1485 N N . LEU A 1 204 ? 5.861 8.778 4.370 1.00 98.56 204 LEU A N 1
ATOM 1486 C CA . LEU A 1 204 ? 4.748 8.533 5.291 1.00 98.56 204 LEU A CA 1
ATOM 1487 C C . LEU A 1 204 ? 5.192 8.322 6.744 1.00 98.56 204 LEU A C 1
ATOM 1489 O O . LEU A 1 204 ? 4.341 8.248 7.635 1.00 98.56 204 LEU A O 1
ATOM 1493 N N . LEU A 1 205 ? 6.500 8.271 7.009 1.00 98.06 205 LEU A N 1
ATOM 1494 C CA . LEU A 1 205 ? 7.064 7.995 8.329 1.00 98.06 205 LEU A CA 1
ATOM 1495 C C . LEU A 1 205 ? 6.537 8.937 9.428 1.00 98.06 205 LEU A C 1
ATOM 1497 O O . LEU A 1 205 ? 6.146 8.428 10.481 1.00 98.06 205 LEU A O 1
ATOM 1501 N N . PRO A 1 206 ? 6.419 10.267 9.217 1.00 98.00 206 PRO A N 1
ATOM 1502 C CA . PRO A 1 206 ? 5.848 11.153 10.232 1.00 98.00 206 PRO A CA 1
ATOM 1503 C C . PRO A 1 206 ? 4.388 10.814 10.567 1.00 98.00 206 PRO A C 1
ATOM 1505 O O . PRO A 1 206 ? 3.989 10.867 11.730 1.00 98.00 206 PRO A O 1
ATOM 1508 N N . ARG A 1 207 ? 3.582 10.424 9.568 1.00 98.50 207 ARG A N 1
ATOM 1509 C CA . ARG A 1 207 ? 2.174 10.048 9.773 1.00 98.50 207 ARG A CA 1
ATOM 1510 C C . ARG A 1 207 ? 2.044 8.696 10.469 1.00 98.50 207 ARG A C 1
ATOM 1512 O O . ARG A 1 207 ? 1.191 8.565 11.343 1.00 98.50 207 ARG A O 1
ATOM 1519 N N . LEU A 1 208 ? 2.893 7.728 10.121 1.00 98.38 208 LEU A N 1
ATOM 1520 C 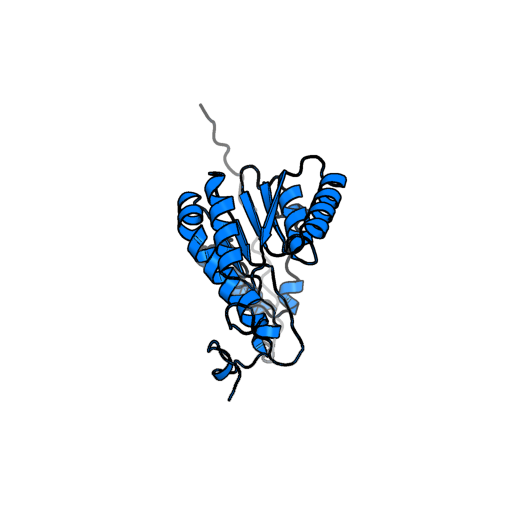CA . LEU A 1 208 ? 2.994 6.437 10.811 1.00 98.38 208 LEU A CA 1
ATOM 1521 C C . LEU A 1 208 ? 3.345 6.641 12.291 1.00 98.38 208 LEU A C 1
ATOM 1523 O O . LEU A 1 208 ? 2.666 6.103 13.161 1.00 98.38 208 LEU A O 1
ATOM 1527 N N . ALA A 1 209 ? 4.345 7.477 12.583 1.00 97.81 209 ALA A N 1
ATOM 1528 C CA . ALA A 1 209 ? 4.744 7.798 13.952 1.00 97.81 209 ALA A CA 1
ATOM 1529 C C . ALA A 1 209 ? 3.614 8.482 14.742 1.00 97.81 209 ALA A C 1
ATOM 1531 O O . ALA A 1 209 ? 3.335 8.100 15.877 1.00 97.81 209 ALA A O 1
ATOM 1532 N N . ALA A 1 210 ? 2.911 9.438 14.128 1.00 98.06 210 ALA A N 1
ATOM 1533 C CA . ALA A 1 210 ? 1.762 10.106 14.743 1.00 98.06 210 ALA A CA 1
ATOM 1534 C C . ALA A 1 210 ? 0.557 9.172 14.979 1.00 98.06 210 ALA A C 1
ATOM 15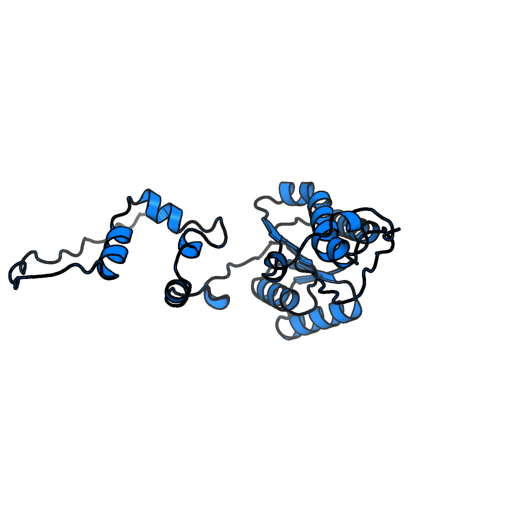36 O O . ALA A 1 210 ? -0.293 9.468 15.812 1.00 98.06 210 ALA A O 1
ATOM 1537 N N . SER A 1 211 ? 0.484 8.047 14.261 1.00 97.75 211 SER A N 1
ATOM 1538 C CA . SER A 1 211 ? -0.609 7.066 14.341 1.00 97.75 211 SER A CA 1
ATOM 1539 C C . SER A 1 211 ? -0.260 5.856 15.218 1.00 97.75 211 SER A C 1
ATOM 1541 O O . SER A 1 211 ? -0.891 4.803 15.100 1.00 97.75 211 SER A O 1
ATOM 1543 N N . ALA A 1 212 ? 0.774 5.970 16.060 1.00 93.69 212 ALA A N 1
ATOM 1544 C CA . ALA A 1 212 ? 1.265 4.866 16.871 1.00 93.69 212 ALA A CA 1
ATOM 1545 C C . ALA A 1 212 ? 0.160 4.253 17.770 1.00 93.69 212 ALA A C 1
ATOM 1547 O O . ALA A 1 212 ? -0.650 4.986 18.340 1.00 93.69 212 ALA A O 1
ATOM 1548 N N . PRO A 1 213 ? 0.133 2.916 17.948 1.00 95.25 213 PRO A N 1
ATOM 1549 C CA . PRO A 1 213 ? 1.067 1.943 17.383 1.00 95.25 213 PRO A CA 1
ATOM 1550 C C . PRO A 1 213 ? 0.822 1.705 15.883 1.00 95.25 213 PRO A C 1
ATOM 1552 O O . PRO A 1 213 ? -0.301 1.408 15.470 1.00 95.25 213 PRO A O 1
ATOM 1555 N N . ALA A 1 214 ? 1.897 1.786 15.091 1.00 96.12 214 ALA A N 1
ATOM 1556 C CA . ALA A 1 214 ? 1.877 1.598 13.643 1.00 96.12 214 ALA A CA 1
ATOM 1557 C C . ALA A 1 214 ? 2.903 0.546 13.194 1.00 96.12 214 ALA A C 1
ATOM 1559 O O . ALA A 1 214 ? 3.868 0.266 13.908 1.00 96.12 214 ALA A O 1
ATOM 1560 N N . ARG A 1 215 ? 2.685 -0.060 12.022 1.00 97.12 215 ARG A N 1
ATOM 1561 C CA . ARG A 1 215 ? 3.547 -1.114 11.459 1.00 97.12 215 ARG A CA 1
ATOM 1562 C C . ARG A 1 215 ? 3.810 -0.891 9.972 1.00 97.12 215 ARG A C 1
ATOM 1564 O O . ARG A 1 215 ? 2.924 -0.457 9.240 1.00 97.12 215 ARG A O 1
ATOM 1571 N N . VAL A 1 216 ? 5.008 -1.255 9.526 1.00 97.62 216 VAL A N 1
ATOM 1572 C CA . VAL A 1 216 ? 5.359 -1.356 8.105 1.00 97.62 216 VAL A CA 1
ATOM 1573 C C . VAL A 1 216 ? 5.678 -2.816 7.808 1.00 97.62 216 VAL A C 1
ATOM 1575 O O . VAL A 1 216 ? 6.445 -3.438 8.539 1.00 97.62 216 VAL A O 1
ATOM 1578 N N . VAL A 1 217 ? 5.064 -3.364 6.765 1.00 96.25 217 VAL A N 1
ATOM 1579 C CA . VAL A 1 217 ? 5.250 -4.742 6.306 1.00 96.25 217 VAL A CA 1
ATOM 1580 C C . VAL A 1 217 ? 5.791 -4.695 4.886 1.00 96.25 217 VAL A C 1
ATOM 1582 O O . VAL A 1 217 ? 5.130 -4.166 3.997 1.00 96.25 217 VAL A O 1
ATOM 1585 N N . ASN A 1 218 ? 6.976 -5.263 4.678 1.00 93.88 218 ASN A N 1
ATOM 1586 C CA . ASN A 1 218 ? 7.558 -5.443 3.352 1.00 93.88 218 ASN A CA 1
ATOM 1587 C C . ASN A 1 218 ? 7.344 -6.893 2.924 1.00 93.88 218 ASN A C 1
ATOM 1589 O O . ASN A 1 218 ? 7.804 -7.808 3.607 1.00 93.88 218 ASN A O 1
ATOM 1593 N N . VAL A 1 219 ? 6.620 -7.100 1.826 1.00 89.69 219 VAL A N 1
ATOM 1594 C CA . VAL A 1 219 ? 6.410 -8.435 1.264 1.00 89.69 219 VAL A CA 1
ATOM 1595 C C . VAL A 1 219 ? 7.583 -8.749 0.347 1.00 89.69 219 VAL A C 1
ATOM 1597 O O . VAL A 1 219 ? 7.689 -8.204 -0.747 1.00 89.69 219 VAL A O 1
ATOM 1600 N N . ALA A 1 220 ? 8.462 -9.619 0.827 1.00 79.81 220 ALA A N 1
ATOM 1601 C CA . ALA A 1 220 ? 9.600 -10.139 0.083 1.00 79.81 220 ALA A CA 1
ATOM 1602 C C . ALA A 1 220 ? 9.260 -11.483 -0.582 1.00 79.81 220 ALA A C 1
ATOM 1604 O O . ALA A 1 220 ? 8.237 -12.110 -0.286 1.00 79.81 220 ALA A O 1
ATOM 1605 N N . SER A 1 221 ? 10.144 -11.957 -1.457 1.00 68.88 221 SER A N 1
ATOM 1606 C CA . SER A 1 221 ? 10.052 -13.291 -2.063 1.00 68.88 221 SER A CA 1
ATOM 1607 C C . SER A 1 221 ? 11.348 -14.074 -1.892 1.00 68.88 221 SER A C 1
ATOM 1609 O O . SER A 1 221 ? 12.439 -13.513 -1.935 1.00 68.88 221 SER A O 1
ATOM 1611 N N . PHE A 1 222 ? 11.246 -15.405 -1.803 1.00 53.09 222 PHE A N 1
ATOM 1612 C CA . PHE A 1 222 ? 12.413 -16.296 -1.776 1.00 53.09 222 PHE A CA 1
ATOM 1613 C C . PHE A 1 222 ? 13.299 -16.162 -3.031 1.00 53.09 222 PHE A C 1
ATOM 1615 O O . PHE A 1 222 ? 14.476 -16.508 -2.998 1.00 53.09 222 PHE A O 1
ATOM 1622 N N . GLY A 1 223 ? 12.765 -15.613 -4.130 1.00 52.22 223 GLY A N 1
ATOM 1623 C CA . GLY A 1 223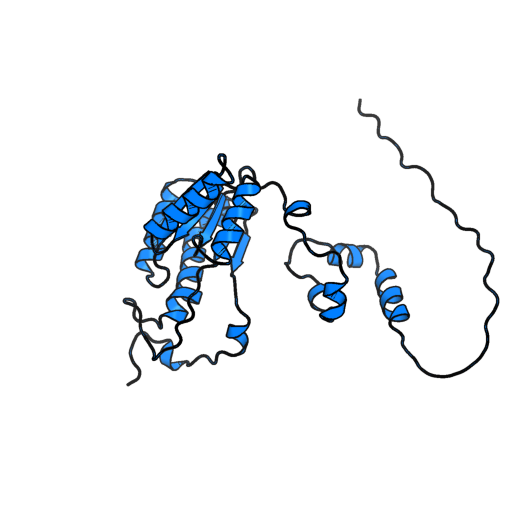 ? 13.543 -15.272 -5.325 1.00 52.22 223 GLY A CA 1
ATOM 1624 C C . GLY A 1 223 ? 14.670 -14.260 -5.072 1.00 52.22 223 GLY A C 1
ATOM 1625 O O . GLY A 1 223 ? 15.674 -14.297 -5.779 1.00 52.22 223 GLY A O 1
ATOM 1626 N N . GLU A 1 224 ? 14.566 -13.422 -4.034 1.00 52.25 224 GLU A N 1
ATOM 1627 C CA . GLU A 1 224 ? 15.632 -12.494 -3.624 1.00 52.25 224 GLU A CA 1
ATOM 1628 C C . GLU A 1 224 ? 16.905 -13.233 -3.189 1.00 52.25 224 GLU A C 1
ATOM 1630 O O . GLU A 1 224 ? 18.007 -12.783 -3.490 1.00 52.25 224 GLU A O 1
ATOM 1635 N N . ALA A 1 225 ? 16.775 -14.407 -2.558 1.00 51.66 225 ALA A N 1
ATOM 1636 C CA . ALA A 1 225 ? 17.914 -15.198 -2.085 1.00 51.66 225 ALA A CA 1
ATOM 1637 C C . ALA A 1 225 ? 18.754 -15.809 -3.226 1.00 51.66 225 ALA A C 1
ATOM 1639 O O . ALA A 1 225 ? 19.895 -16.213 -3.004 1.00 51.66 225 ALA A O 1
ATOM 1640 N N . PHE A 1 226 ? 18.203 -15.875 -4.443 1.00 48.59 226 PHE A N 1
ATOM 1641 C CA . PHE A 1 226 ? 18.884 -16.401 -5.630 1.00 48.59 226 PHE A CA 1
ATOM 1642 C C . PHE A 1 226 ? 19.312 -15.312 -6.623 1.00 48.59 226 PHE A C 1
ATOM 1644 O O . PHE A 1 226 ? 20.022 -15.611 -7.586 1.00 48.59 226 PHE A O 1
ATOM 1651 N N . GLY A 1 227 ? 18.911 -14.059 -6.397 1.00 52.25 227 GLY A N 1
ATOM 1652 C CA . GLY A 1 227 ? 19.331 -12.921 -7.207 1.00 52.25 227 GLY A CA 1
ATOM 1653 C C . GLY A 1 227 ? 20.768 -12.508 -6.887 1.00 52.25 227 GLY A C 1
ATOM 1654 O O . GLY A 1 227 ? 21.153 -12.398 -5.725 1.00 52.25 227 GLY A O 1
ATOM 1655 N N . ARG A 1 228 ? 21.582 -12.251 -7.915 1.00 54.78 228 ARG A N 1
ATOM 1656 C CA . ARG A 1 228 ? 22.868 -11.558 -7.748 1.00 54.78 228 ARG A CA 1
ATOM 1657 C C . ARG A 1 228 ? 22.675 -10.090 -8.094 1.00 54.78 228 ARG A C 1
ATOM 1659 O O . ARG A 1 228 ? 22.194 -9.776 -9.177 1.00 54.78 228 ARG A O 1
ATOM 1666 N N . VAL A 1 229 ? 23.066 -9.201 -7.183 1.00 62.84 229 VAL A N 1
ATOM 1667 C CA . VAL A 1 229 ? 23.080 -7.761 -7.457 1.00 62.84 229 VAL A CA 1
ATOM 1668 C C . VAL A 1 229 ? 24.231 -7.464 -8.412 1.00 62.84 229 VAL A C 1
ATOM 1670 O O . VAL A 1 229 ? 25.400 -7.675 -8.082 1.00 62.84 229 VAL A O 1
ATOM 1673 N N . HIS A 1 230 ? 23.896 -6.967 -9.598 1.00 62.53 230 HIS A N 1
ATOM 1674 C CA . HIS A 1 230 ? 24.863 -6.406 -10.528 1.00 62.53 230 HIS A CA 1
ATOM 1675 C C . HIS A 1 230 ? 25.111 -4.948 -10.139 1.00 62.53 230 HIS A C 1
ATOM 1677 O O . HIS A 1 230 ? 24.329 -4.060 -10.450 1.00 62.53 230 HIS A O 1
ATOM 1683 N N . TRP A 1 231 ? 26.200 -4.697 -9.410 1.00 67.88 231 TRP A N 1
ATOM 1684 C CA . TRP A 1 231 ? 26.497 -3.375 -8.841 1.00 67.88 231 TRP A CA 1
ATOM 1685 C C . TRP A 1 231 ? 26.633 -2.251 -9.887 1.00 67.88 231 TRP A C 1
ATOM 1687 O O . TRP A 1 231 ? 26.445 -1.089 -9.540 1.00 67.88 231 TRP A O 1
ATOM 1697 N N . GLY A 1 232 ? 26.929 -2.585 -11.150 1.00 64.25 232 GLY A N 1
ATOM 1698 C CA . GLY A 1 232 ? 26.973 -1.630 -12.268 1.00 64.25 232 GLY A CA 1
ATOM 1699 C C . GLY A 1 232 ? 25.601 -1.091 -12.691 1.00 64.25 232 GLY A C 1
ATOM 1700 O O . GLY A 1 232 ? 25.527 -0.016 -13.274 1.00 64.25 232 GLY A O 1
ATOM 1701 N N . ASP A 1 233 ? 24.524 -1.779 -12.314 1.00 59.78 233 ASP A N 1
ATOM 1702 C CA . ASP A 1 233 ? 23.146 -1.447 -12.693 1.00 59.78 233 ASP A CA 1
ATOM 1703 C C . ASP A 1 233 ? 22.465 -0.527 -11.658 1.00 59.78 233 ASP A C 1
ATOM 1705 O O . ASP A 1 233 ? 21.280 -0.211 -11.764 1.00 59.78 233 ASP A O 1
ATOM 1709 N N . LEU A 1 234 ? 23.212 -0.099 -10.630 1.00 59.88 234 LEU A N 1
ATOM 1710 C CA . LEU A 1 234 ? 22.741 0.808 -9.576 1.00 59.88 234 LEU A CA 1
ATOM 1711 C C . LEU A 1 234 ? 22.824 2.289 -9.973 1.00 59.88 234 LEU A C 1
ATOM 1713 O O . LEU A 1 234 ? 22.203 3.132 -9.325 1.00 59.88 234 LEU A O 1
ATOM 1717 N N . SER A 1 235 ? 23.614 2.619 -10.998 1.00 59.38 235 SER A N 1
ATOM 1718 C CA . SER A 1 235 ? 23.736 3.977 -11.535 1.00 59.38 235 SER A CA 1
ATOM 1719 C C . SER A 1 235 ? 22.708 4.243 -12.634 1.00 59.38 235 SER A C 1
ATOM 1721 O O . SER A 1 235 ? 22.349 3.340 -13.381 1.00 59.38 235 SER A O 1
ATOM 1723 N N . SER A 1 236 ? 22.272 5.498 -12.770 1.00 51.19 236 SER A N 1
ATOM 1724 C CA . SER A 1 236 ? 21.192 5.927 -13.670 1.00 51.19 236 SER A CA 1
ATOM 1725 C C . SER A 1 236 ? 21.557 5.975 -15.167 1.00 51.19 236 SER A C 1
ATOM 1727 O O . SER A 1 236 ? 21.202 6.930 -15.859 1.00 51.19 236 SER A O 1
ATOM 1729 N N . GLY A 1 237 ? 22.295 4.994 -15.687 1.00 50.22 237 GLY A N 1
ATOM 1730 C CA . GLY A 1 237 ? 22.715 4.962 -17.088 1.00 50.22 237 GLY A CA 1
ATOM 1731 C C . GLY A 1 237 ? 22.924 3.541 -17.617 1.00 50.22 237 GLY A C 1
ATOM 1732 O O . GLY A 1 237 ? 23.251 2.651 -16.835 1.00 50.22 237 GLY A O 1
ATOM 1733 N N . PRO A 1 238 ? 22.727 3.311 -18.930 1.00 44.16 238 PRO A N 1
ATOM 1734 C CA . PRO A 1 238 ? 23.003 2.014 -19.537 1.00 44.16 238 PRO A CA 1
ATOM 1735 C C . PRO A 1 238 ? 24.490 1.653 -19.373 1.00 44.16 238 PRO A C 1
ATOM 1737 O O . PRO A 1 238 ? 25.331 2.559 -19.394 1.00 44.16 238 PRO A O 1
ATOM 1740 N N . PRO A 1 239 ? 24.832 0.359 -19.235 1.00 47.22 239 PRO A N 1
ATOM 1741 C CA . PRO A 1 239 ? 26.225 -0.065 -19.223 1.00 47.22 239 PRO A CA 1
ATOM 1742 C C . PRO A 1 239 ? 26.898 0.353 -20.539 1.00 47.22 239 PRO A C 1
ATOM 1744 O O . PRO A 1 239 ? 26.370 0.090 -21.622 1.00 47.22 239 PRO A O 1
ATOM 1747 N N . SER A 1 240 ? 28.027 1.054 -20.416 1.00 49.72 240 SER A N 1
ATOM 1748 C C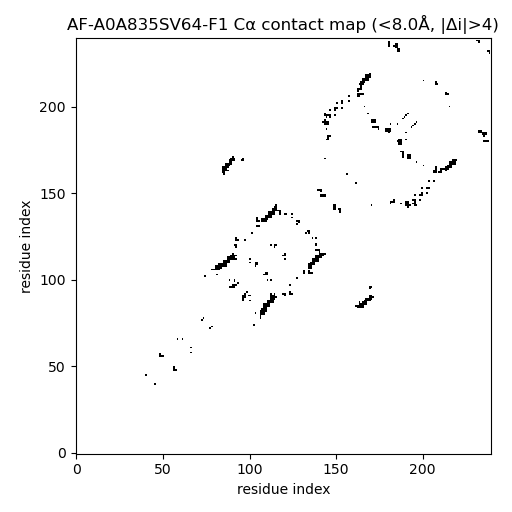A . SER A 1 240 ? 28.908 1.467 -21.517 1.00 49.72 240 SER A CA 1
ATOM 1749 C C . SER A 1 240 ? 29.613 0.287 -22.168 1.00 49.72 240 SER A C 1
ATOM 1751 O O . SER A 1 240 ? 30.108 -0.560 -21.386 1.00 49.72 240 SER A O 1
#

Radius of gyration: 25.23 Å; Cα contacts (8 Å, |Δi|>4): 296; chains: 1; bounding box: 50×69×66 Å

Solvent-accessible surface area (backbone atoms only — not comparable to full-atom values): 14475 Å² total; per-residue (Å²): 138,86,84,82,85,79,84,83,81,86,87,82,77,84,94,80,84,90,83,82,86,80,83,85,84,78,94,72,96,48,73,68,58,59,58,55,54,62,75,66,51,57,70,72,57,57,51,62,63,68,53,93,83,61,98,57,56,71,66,71,71,49,57,71,75,59,55,72,70,44,88,70,92,41,75,91,80,69,58,68,82,29,65,90,36,29,34,39,31,29,38,26,49,44,74,69,30,26,52,52,48,46,55,42,27,74,30,49,15,35,35,37,34,28,18,68,51,60,67,55,31,51,51,40,53,48,58,44,33,73,80,35,80,82,47,44,71,46,83,46,65,35,46,41,50,32,67,71,37,33,50,50,41,48,52,57,53,57,71,69,70,63,67,33,29,33,41,35,42,47,42,69,66,84,74,93,66,78,94,48,65,33,98,81,27,37,36,46,48,54,22,26,55,43,50,22,48,51,51,44,49,62,70,42,40,68,48,29,62,75,29,60,83,49,49,78,45,77,65,80,60,80,66,61,81,75,58,77,86,60,78,75,56,75,46,69,55,81,87,129

pLDDT: mean 75.84, std 23.83, range [29.31, 98.81]

Sequence (240 aa):
MASAATPPASFNLPASSLQQEPGGGSSGGGLAGLAYSLLRLPAGIAQALLSPGSGEGLLGLLPGWVRQLLPGWDPDRDMPDMFGKVVMVTGANSGIGFQVTRLLARNNAHVVMVVRDEDKGRKAAEDIRRDLPHARLTLLQADLASLASVKRLADEFLATGSPLHVLINNAGVLAPGPFAATGDGFETTLATNYYGPLYLTLLLLPRLAASAPARVVNVASFGEAFGRVHWGDLSSGPPS

Foldseek 3Di:
DDDDDDDDDDDDDDPDDPDDDDDDDDDDPDPVVVVVVVVPDDPVVVVQQVDPPDVQRCVVVDDPVVVVVDDDDDLVPHPAQQALAEEEFEPCLDDPNVVVLLSNQVSNYQYEYEYQDVVSVVVSVVVSCVVVVNGRYHYDYADLLDLVRLLVRLVVVVVVVRAHAEYELDDFDDDPDPFDADPQLAGSRCSNQPVSLVSNCVSCVVRNVVNPVHYYHRDDDPVVVVDDDPVVRGDSDDDD

Organism: Chlamydomonas incerta (NCBI:txid51695)

Mean predicted aligned error: 14.99 Å

InterPro domains:
  IPR002347 Short-chain dehydrogenase/reductase SDR [PF00106] (85-229)
  IPR002347 Short-chain dehydrogenase/reductase SDR [PR00081] (86-103)
  IPR002347 Short-chain dehydrogenase/reductase SDR [PR00081] (162-173)
  IPR002347 Short-chain dehydrogenase/reductase SDR [PR00081] (208-224)
  IPR036291 NAD(P)-binding domain superfamily [SSF51735] (73-231)
  IPR057326 Ketoreductase domain [SM00822] (85-240)